Protein AF-A0A7V8XMU5-F1 (afdb_monomer_lite)

Sequence (235 aa):
MAVVLLPGLLASEVGGQREFELDATTVGAALRALPVAGLVLDETGAVRPLVHVYVDGERERDLDAPLAPSATIRIVAAIAGGSYDRSKMVPMRLGGWANLTIVVGHLVALGWAWTAFRWVDIEVEMRELADQSAALPYLLTLLVAAFFLIFGLYGLSAAGDLRRLPLLRPVLGFIAVVYLLRATLLGGIQDVLAGDVKQVMFAAIALLIGLCYASGFRTLSKQKRMDTARPEPSS

Secondary structure (DSSP, 8-state):
-EEEE--HHHHHTTTT--EEEE--SBHHHHHHTSTTHHHHB-TTSPBPTTEEEEETTEEE--TTPBPPTTPEEEEEE--SS----GGGGHHHHHHHHHHHHHHHHHHHHHHTHHHHHHHTT-HHHHHHHHHH-TTHHHHHHHHHHHHHHHHHHHHHHHTTSSPPPTTHHHHHHHHHHHHHHHHHTTTHHHHHHHT-HHHHHHHHHHHHHHHHHHHHHHHHHHHHHHHHTSPPP--

Radius of gyration: 28.63 Å; chains: 1; bounding box: 71×32×77 Å

pLDDT: mean 83.84, std 11.14, range [43.5, 97.31]

Structure (mmCIF, N/CA/C/O backbone):
data_AF-A0A7V8XMU5-F1
#
_entry.id   AF-A0A7V8XMU5-F1
#
loop_
_atom_site.group_PDB
_atom_site.id
_atom_site.type_symbol
_atom_site.label_atom_id
_atom_site.label_alt_id
_atom_site.label_comp_id
_atom_site.label_asym_id
_atom_site.label_entity_id
_atom_site.label_seq_id
_atom_site.pdbx_PDB_ins_code
_atom_site.Cartn_x
_atom_site.Cartn_y
_atom_site.Cartn_z
_atom_site.occupancy
_atom_site.B_iso_or_equiv
_atom_site.auth_seq_id
_atom_site.auth_comp_id
_atom_site.auth_asym_id
_atom_site.auth_atom_id
_atom_site.pdbx_PDB_model_num
ATOM 1 N N . MET A 1 1 ? -32.080 2.763 43.942 1.00 74.81 1 MET A N 1
ATOM 2 C CA . MET A 1 1 ? -30.799 3.028 43.252 1.00 74.81 1 MET A CA 1
ATOM 3 C C . MET A 1 1 ? -30.421 1.841 42.378 1.00 74.81 1 MET A C 1
ATOM 5 O O . MET A 1 1 ? -30.267 0.734 42.889 1.00 74.81 1 MET A O 1
ATOM 9 N N . ALA A 1 2 ? -30.342 2.076 41.072 1.00 84.50 2 ALA A N 1
ATOM 10 C CA . ALA A 1 2 ? -29.859 1.144 40.059 1.00 84.50 2 ALA A CA 1
ATOM 11 C C . ALA A 1 2 ? -28.525 1.664 39.503 1.00 84.50 2 ALA A C 1
ATOM 13 O O . ALA A 1 2 ? -28.309 2.878 39.446 1.00 84.50 2 ALA A O 1
ATOM 14 N N . VAL A 1 3 ? -27.636 0.760 39.100 1.00 87.75 3 VAL A N 1
ATOM 15 C CA . VAL A 1 3 ? -26.321 1.114 38.544 1.00 87.75 3 VAL A CA 1
ATOM 16 C C . VAL A 1 3 ? -26.362 0.928 37.037 1.00 87.75 3 VAL A C 1
ATOM 18 O O . VAL A 1 3 ? -26.631 -0.171 36.561 1.00 87.75 3 VAL A O 1
ATOM 21 N N . VAL A 1 4 ? -26.076 1.980 36.271 1.00 86.88 4 VAL A N 1
ATOM 22 C CA . VAL A 1 4 ? -26.020 1.920 34.807 1.00 86.88 4 VAL A CA 1
ATOM 23 C C . VAL A 1 4 ? -24.576 1.945 34.321 1.00 86.88 4 VAL A C 1
ATOM 25 O O . VAL A 1 4 ? -23.826 2.881 34.596 1.00 86.88 4 VAL A O 1
ATOM 28 N N . LEU A 1 5 ? -24.199 0.923 33.555 1.00 85.44 5 LEU A N 1
ATOM 29 C CA . LEU A 1 5 ? -22.879 0.748 32.962 1.00 85.44 5 LEU A CA 1
ATOM 30 C C . LEU A 1 5 ? -22.893 1.176 31.491 1.00 85.44 5 LEU A C 1
ATOM 32 O O . LEU A 1 5 ? -23.521 0.527 30.645 1.00 85.44 5 LEU A O 1
ATOM 36 N N . LEU A 1 6 ? -22.157 2.245 31.180 1.00 86.00 6 LEU A N 1
ATOM 37 C CA . LEU A 1 6 ? -21.990 2.765 29.827 1.00 86.00 6 LEU A CA 1
ATOM 38 C C . LEU A 1 6 ? -20.842 2.073 29.063 1.00 86.00 6 LEU A C 1
ATOM 40 O O . LEU A 1 6 ? -19.751 1.833 29.605 1.00 86.00 6 LEU A O 1
ATOM 44 N N . PRO A 1 7 ? -21.025 1.811 27.755 1.00 81.50 7 PRO A N 1
ATOM 45 C CA . PRO A 1 7 ? -19.941 1.416 26.870 1.00 81.50 7 PRO A CA 1
ATOM 46 C C . PRO A 1 7 ? -18.990 2.597 26.632 1.00 81.50 7 PRO A C 1
ATOM 48 O O . PRO A 1 7 ? -19.389 3.757 26.698 1.00 81.50 7 PRO A O 1
ATOM 51 N N . GLY A 1 8 ? -17.727 2.307 26.304 1.00 77.00 8 GLY A N 1
ATOM 52 C CA . GLY A 1 8 ? -16.662 3.319 26.233 1.00 77.00 8 GLY A CA 1
ATOM 53 C C . GLY A 1 8 ? -16.953 4.524 25.325 1.00 77.00 8 GLY A C 1
ATOM 54 O O . GLY A 1 8 ? -16.578 5.632 25.679 1.00 77.00 8 GLY A O 1
ATOM 55 N N . LEU A 1 9 ? -17.659 4.327 24.204 1.00 73.88 9 LEU A N 1
ATOM 56 C CA . LEU A 1 9 ? -18.053 5.421 23.301 1.00 73.88 9 LEU A CA 1
ATOM 57 C C . LEU A 1 9 ? -19.132 6.337 23.888 1.00 73.88 9 LEU A C 1
ATOM 59 O O . LEU A 1 9 ? -19.132 7.524 23.611 1.00 73.88 9 LEU A O 1
ATOM 63 N N . LEU A 1 10 ? -20.056 5.802 24.689 1.00 82.44 10 LEU A N 1
ATOM 64 C CA . LEU A 1 10 ? -21.031 6.646 25.381 1.00 82.44 10 LEU A CA 1
ATOM 65 C C . LEU A 1 10 ? -20.388 7.315 26.596 1.00 82.44 10 LEU A C 1
ATOM 67 O O . LEU A 1 10 ? -20.689 8.463 26.888 1.00 82.44 10 LEU A O 1
ATOM 71 N N . ALA A 1 11 ? -19.453 6.628 27.257 1.00 82.31 11 ALA A N 1
ATOM 72 C CA . ALA A 1 11 ? -18.684 7.194 28.356 1.00 82.31 11 ALA A CA 1
ATOM 73 C C . ALA A 1 11 ? -17.808 8.381 27.912 1.00 82.31 11 ALA A C 1
ATOM 75 O O . ALA A 1 11 ? -17.669 9.336 28.669 1.00 82.31 11 ALA A O 1
ATOM 76 N N . SER A 1 12 ? -17.234 8.372 26.699 1.00 78.12 12 SER A N 1
ATOM 77 C CA . SER A 1 12 ? -16.415 9.496 26.206 1.00 78.12 12 SER A CA 1
ATOM 78 C C . SER A 1 12 ? -17.200 10.796 26.044 1.00 78.12 12 SER A C 1
ATOM 80 O O . SER A 1 12 ? -16.631 11.863 26.254 1.00 78.12 12 SER A O 1
ATOM 82 N N . GLU A 1 13 ? -18.501 10.712 25.760 1.00 81.44 13 GLU A N 1
ATOM 83 C CA . GLU A 1 13 ? -19.390 11.880 25.676 1.00 81.44 13 GLU A CA 1
ATOM 84 C C . GLU A 1 13 ? -19.686 12.499 27.055 1.00 81.44 13 GLU A C 1
ATOM 86 O O . GLU A 1 13 ? -20.162 13.626 27.147 1.00 81.44 13 GL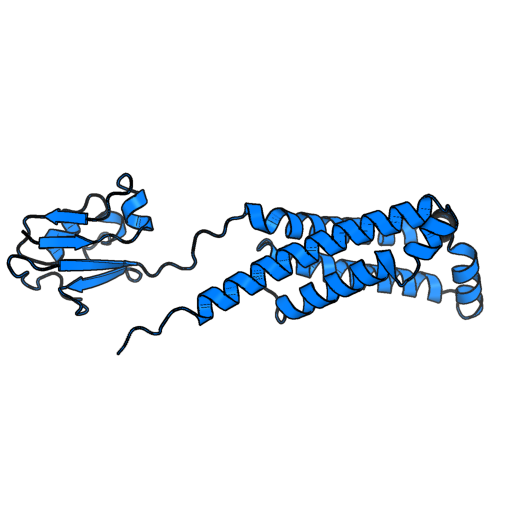U A O 1
ATOM 91 N N . VAL A 1 14 ? -19.372 11.781 28.140 1.00 84.94 14 VAL A N 1
ATOM 92 C CA . VAL A 1 14 ? -19.578 12.204 29.538 1.00 84.94 14 VAL A CA 1
ATOM 93 C C . VAL A 1 14 ? -18.274 12.195 30.333 1.00 84.94 14 VAL A C 1
ATOM 95 O O . VAL A 1 14 ? -18.220 11.772 31.486 1.00 84.94 14 VAL A O 1
ATOM 98 N N . GLY A 1 15 ? -17.182 12.635 29.704 1.00 76.56 15 GLY A N 1
ATOM 99 C CA . GLY A 1 15 ? -15.892 12.808 30.384 1.00 76.56 15 GLY A CA 1
ATOM 100 C C . GLY A 1 15 ? -15.215 11.498 30.806 1.00 76.56 15 GLY A C 1
ATOM 101 O O . GLY A 1 15 ? -14.338 11.505 31.664 1.00 76.56 15 GLY A O 1
ATOM 102 N N . GLY A 1 16 ? -15.608 10.369 30.215 1.00 75.69 16 GLY A N 1
ATOM 103 C CA . GLY A 1 16 ? -15.047 9.044 30.484 1.00 75.69 16 GLY A CA 1
ATOM 104 C C . GLY A 1 16 ? -15.710 8.289 31.637 1.00 75.69 16 GLY A C 1
ATOM 105 O O . GLY A 1 16 ? -15.290 7.167 31.927 1.00 75.69 16 GLY A O 1
ATOM 106 N N . GLN A 1 17 ? -16.742 8.848 32.279 1.00 81.44 17 GLN A N 1
ATOM 107 C CA . GLN A 1 17 ? -17.466 8.167 33.351 1.00 81.44 17 GLN A CA 1
ATOM 108 C C . GLN A 1 17 ? -18.268 6.981 32.797 1.00 81.44 17 GLN A C 1
ATOM 110 O O . GLN A 1 17 ? -19.044 7.114 31.851 1.00 81.44 17 GLN A O 1
ATOM 115 N N . ARG A 1 18 ? -18.058 5.794 33.376 1.00 82.62 18 ARG A N 1
ATOM 116 C CA . ARG A 1 18 ? -18.650 4.534 32.890 1.00 82.62 18 ARG A CA 1
ATOM 117 C C . ARG A 1 18 ? -19.793 4.021 33.749 1.00 82.62 18 ARG A C 1
ATOM 119 O O . ARG A 1 18 ? -20.554 3.193 33.267 1.00 82.62 18 ARG A O 1
ATOM 126 N N . GLU A 1 19 ? -19.898 4.489 34.984 1.00 87.06 19 GLU A N 1
ATOM 127 C CA . GLU A 1 19 ? -20.866 4.000 35.962 1.00 87.06 19 GLU A CA 1
ATOM 128 C C . GLU A 1 19 ? -21.687 5.175 36.482 1.00 87.06 19 GLU A C 1
ATOM 130 O O . GLU A 1 19 ? -21.136 6.215 36.857 1.00 87.06 19 GLU A O 1
ATOM 135 N N . PHE A 1 20 ? -23.005 5.006 36.461 1.00 88.81 20 PHE A N 1
ATOM 136 C CA . PHE A 1 20 ? -23.968 5.997 36.920 1.00 88.81 20 PHE A CA 1
ATOM 137 C C . PHE A 1 20 ? -24.909 5.346 37.921 1.00 88.81 20 PHE A C 1
ATOM 139 O O . PHE A 1 20 ? -25.652 4.430 37.575 1.00 88.81 20 PHE A O 1
ATOM 146 N N . GLU A 1 21 ? -24.887 5.833 39.154 1.00 89.69 21 GLU A N 1
ATOM 147 C CA . GLU A 1 21 ? -25.881 5.477 40.159 1.00 89.69 21 GLU A CA 1
ATOM 148 C C . GLU A 1 21 ? -27.093 6.387 39.993 1.00 89.69 21 GLU A C 1
ATOM 150 O O . GLU A 1 21 ? -26.991 7.607 40.125 1.00 89.69 21 GLU A O 1
ATOM 155 N N . LEU A 1 22 ? -28.237 5.793 39.665 1.00 88.25 22 LEU A N 1
ATOM 156 C CA . LEU A 1 22 ? -29.464 6.522 39.368 1.00 88.25 22 LEU A CA 1
ATOM 157 C C . LEU A 1 22 ? -30.587 6.043 40.280 1.00 88.25 22 LEU A C 1
ATOM 159 O O . LEU A 1 22 ? -30.727 4.846 40.556 1.00 88.25 22 LEU A O 1
ATOM 163 N N . ASP A 1 23 ? -31.420 6.976 40.730 1.00 86.88 23 ASP A N 1
ATOM 164 C CA . ASP A 1 23 ? -32.647 6.633 41.436 1.00 86.88 23 ASP A CA 1
ATOM 165 C C . ASP A 1 23 ? -33.794 6.487 40.432 1.00 86.88 23 ASP A C 1
ATOM 167 O O . ASP A 1 23 ? -34.387 7.463 39.976 1.00 86.88 23 ASP A O 1
ATOM 171 N N . ALA A 1 24 ? -34.035 5.246 40.010 1.00 85.94 24 ALA A N 1
ATOM 172 C CA . ALA A 1 24 ? -35.026 4.896 39.003 1.00 85.94 24 ALA A CA 1
ATOM 173 C C . ALA A 1 24 ? -35.733 3.590 39.374 1.00 85.94 24 ALA A C 1
ATOM 175 O O . ALA A 1 24 ? -35.106 2.647 39.859 1.00 85.94 24 ALA A O 1
ATOM 176 N N . THR A 1 25 ? -37.040 3.544 39.120 1.00 88.19 25 THR A N 1
ATOM 177 C CA . THR A 1 25 ? -37.910 2.389 39.393 1.00 88.19 25 THR A CA 1
ATOM 178 C C . THR A 1 25 ? -38.210 1.555 38.148 1.00 88.19 25 THR A C 1
ATOM 180 O O . THR A 1 25 ? -38.681 0.430 38.282 1.00 88.19 25 THR A O 1
ATOM 183 N N . THR A 1 26 ? -37.919 2.074 36.950 1.00 92.56 26 THR A N 1
ATOM 184 C CA . THR A 1 26 ? -38.083 1.371 35.668 1.00 92.56 26 THR A CA 1
ATOM 185 C C . THR A 1 26 ? -36.874 1.569 34.762 1.00 92.56 26 THR A C 1
ATOM 187 O O . THR A 1 26 ? -36.139 2.558 34.890 1.00 92.56 26 THR A O 1
ATOM 190 N N . VAL A 1 27 ? -36.678 0.647 33.815 1.00 90.06 27 VAL A N 1
ATOM 191 C CA . VAL A 1 27 ? -35.581 0.705 32.833 1.00 90.06 27 VAL A CA 1
ATOM 192 C C . VAL A 1 27 ? -35.608 2.027 32.065 1.00 90.06 27 VAL A C 1
ATOM 194 O O . VAL A 1 27 ? -34.602 2.731 31.996 1.00 90.06 27 VAL A O 1
ATOM 197 N N . GLY A 1 28 ? -36.770 2.428 31.550 1.00 89.75 28 GLY A N 1
ATOM 198 C CA . GLY A 1 28 ? -36.934 3.670 30.801 1.00 89.75 28 GLY A CA 1
ATOM 199 C C . GLY A 1 28 ? -36.641 4.923 31.626 1.00 89.75 28 GLY A C 1
ATOM 200 O O . GLY A 1 28 ? -36.075 5.880 31.095 1.00 89.75 28 GLY A O 1
ATOM 201 N N . ALA A 1 29 ? -36.977 4.929 32.920 1.00 90.81 29 ALA A N 1
ATOM 202 C CA . ALA A 1 29 ? -36.635 6.038 33.810 1.00 90.81 29 ALA A CA 1
ATOM 203 C C . ALA A 1 29 ? -35.115 6.160 34.004 1.00 90.81 29 ALA A C 1
ATOM 205 O O . ALA A 1 29 ? -34.581 7.266 33.922 1.00 90.81 29 ALA A O 1
ATOM 206 N N . ALA A 1 30 ? -34.415 5.033 34.168 1.00 90.88 30 ALA A N 1
ATOM 207 C CA . ALA A 1 30 ? -32.960 5.014 34.288 1.00 90.88 30 ALA A CA 1
ATOM 208 C C . ALA A 1 30 ? -32.274 5.515 33.005 1.00 90.88 30 ALA A C 1
ATOM 210 O O . ALA A 1 30 ? -31.368 6.342 33.075 1.00 90.88 30 ALA A O 1
ATOM 211 N N . LEU A 1 31 ? -32.732 5.082 31.824 1.00 91.50 31 LEU A N 1
ATOM 212 C CA . LEU A 1 31 ? -32.144 5.513 30.548 1.00 91.50 31 LEU A CA 1
ATOM 213 C C . LEU A 1 31 ? -32.365 7.005 30.264 1.00 91.50 31 LEU A C 1
ATOM 215 O O . LEU A 1 31 ? -31.468 7.661 29.739 1.00 91.50 31 LEU A O 1
ATOM 219 N N . ARG A 1 32 ? -33.531 7.557 30.630 1.00 92.31 32 ARG A N 1
ATOM 220 C CA . ARG A 1 32 ? -33.841 8.991 30.473 1.00 92.31 32 ARG A CA 1
ATOM 221 C C . ARG A 1 32 ? -33.043 9.889 31.416 1.00 92.31 32 ARG A C 1
ATOM 223 O O . ARG A 1 32 ? -32.802 11.041 31.077 1.00 92.31 32 ARG A O 1
ATOM 230 N N . ALA A 1 33 ? -32.638 9.372 32.573 1.00 90.88 33 ALA A N 1
ATOM 231 C CA . ALA A 1 33 ? -31.818 10.100 33.537 1.00 90.88 33 ALA A CA 1
ATOM 232 C C . ALA A 1 33 ? -30.330 10.177 33.136 1.00 90.88 33 ALA A C 1
ATOM 234 O O . ALA A 1 33 ? -29.565 10.914 33.758 1.00 90.88 33 ALA A O 1
ATOM 235 N N . LEU A 1 34 ? -29.902 9.448 32.096 1.00 90.06 34 LEU A N 1
ATOM 236 C CA . LEU A 1 34 ? -28.528 9.510 31.603 1.00 90.06 34 LEU A CA 1
ATOM 237 C C . LEU A 1 34 ? -28.250 10.833 30.871 1.00 90.06 34 LEU A C 1
ATOM 239 O O . LEU A 1 34 ? -29.048 11.244 30.028 1.00 90.06 34 LEU A O 1
ATOM 243 N N . PRO A 1 35 ? -27.056 11.432 31.039 1.00 88.56 35 PRO A N 1
ATOM 244 C CA . PRO A 1 35 ? -26.662 12.608 30.257 1.00 88.56 35 PRO A CA 1
ATOM 245 C C . PRO A 1 35 ? -26.591 12.336 28.742 1.00 88.56 35 PRO A C 1
ATOM 247 O O . PRO A 1 35 ? -26.707 13.249 27.932 1.00 88.56 35 PRO A O 1
ATOM 250 N N . VAL A 1 36 ? -26.428 11.065 28.355 1.00 88.69 36 VAL A N 1
ATOM 251 C CA . VAL A 1 36 ? -26.382 10.583 26.963 1.00 88.69 36 VAL A CA 1
ATOM 252 C C . VAL A 1 36 ? -27.713 10.003 26.480 1.00 88.69 36 VAL A C 1
ATOM 254 O O . VAL A 1 36 ? -27.734 9.265 25.495 1.00 88.69 36 VAL A O 1
ATOM 257 N N . ALA A 1 37 ? -28.832 10.308 27.148 1.00 88.75 37 ALA A N 1
ATOM 258 C CA . ALA A 1 37 ? -30.143 9.749 26.810 1.00 88.75 37 ALA A CA 1
ATOM 259 C C . ALA A 1 37 ? -30.490 9.892 25.316 1.00 88.75 37 ALA A C 1
ATOM 261 O O . ALA A 1 37 ? -30.979 8.939 24.723 1.00 88.75 37 ALA A O 1
ATOM 262 N N . GLY A 1 38 ? -30.148 11.013 24.666 1.00 84.88 38 GLY A N 1
ATOM 263 C CA . GLY A 1 38 ? -30.410 11.226 23.230 1.00 84.88 38 GLY A CA 1
ATOM 264 C C . GLY A 1 38 ? -29.622 10.320 22.265 1.00 84.88 38 GLY A C 1
ATOM 265 O O . GLY A 1 38 ? -30.011 10.166 21.103 1.00 84.88 38 GLY A O 1
ATOM 266 N N . LEU A 1 39 ? -28.535 9.694 22.733 1.00 84.88 39 LEU A N 1
ATOM 267 C CA . LEU A 1 39 ? -27.753 8.699 21.984 1.00 84.88 39 LEU A CA 1
ATOM 268 C C . LEU A 1 39 ? -28.252 7.266 22.213 1.00 84.88 39 LEU A C 1
ATOM 270 O O . LEU A 1 39 ? -27.936 6.369 21.434 1.00 84.88 39 LEU A O 1
ATOM 274 N N . VAL A 1 40 ? -29.016 7.050 23.283 1.00 88.25 40 VAL A N 1
ATOM 275 C CA . VAL A 1 40 ? -29.559 5.747 23.689 1.00 88.25 40 VAL A CA 1
ATOM 276 C C . VAL A 1 40 ? -31.004 5.592 23.216 1.00 88.25 40 VAL A C 1
ATOM 278 O O . VAL A 1 40 ? -31.374 4.547 22.679 1.00 88.25 40 VAL A O 1
ATOM 281 N N . LEU A 1 41 ? -31.798 6.647 23.384 1.00 89.44 41 LEU A N 1
ATOM 282 C CA . LEU A 1 41 ? -33.209 6.738 23.037 1.00 89.44 41 LEU A CA 1
ATOM 283 C C . LEU A 1 41 ? -33.393 7.578 21.766 1.00 89.44 41 LEU A C 1
ATOM 285 O O . LEU A 1 41 ? -32.571 8.442 21.443 1.00 89.44 41 LEU A O 1
ATOM 289 N N . ASP A 1 42 ? -34.450 7.294 21.016 1.00 88.31 42 ASP A N 1
ATOM 290 C CA . ASP A 1 42 ? -34.887 8.105 19.884 1.00 88.31 42 ASP A CA 1
ATOM 291 C C . ASP A 1 42 ? -35.888 9.199 20.300 1.00 88.31 42 ASP A C 1
ATOM 293 O O . ASP A 1 42 ? -36.199 9.379 21.477 1.00 88.31 42 ASP A O 1
ATOM 297 N N . GLU A 1 43 ? -36.384 9.953 19.318 1.00 81.81 43 GLU A N 1
ATOM 298 C CA . GLU A 1 43 ? -37.332 11.058 19.522 1.00 81.81 43 GLU A CA 1
ATOM 299 C C . GLU A 1 43 ? -38.699 10.595 20.052 1.00 81.81 43 GLU A C 1
ATOM 301 O O . GLU A 1 43 ? -39.428 11.383 20.650 1.00 81.81 43 GLU A O 1
ATOM 306 N N . THR A 1 44 ? -39.039 9.317 19.863 1.00 81.56 44 THR A N 1
ATOM 307 C CA . THR A 1 44 ? -40.272 8.702 20.373 1.00 81.56 44 THR A CA 1
ATOM 308 C C . THR A 1 44 ? -40.105 8.136 21.785 1.00 81.56 44 THR A C 1
ATOM 310 O O . THR A 1 44 ? -41.081 7.709 22.397 1.00 81.56 44 THR A O 1
ATOM 313 N N . GLY A 1 45 ? -38.880 8.156 22.324 1.00 82.12 45 GLY A N 1
ATOM 314 C CA . GLY A 1 45 ? -38.538 7.595 23.628 1.00 82.12 45 GLY A CA 1
ATOM 315 C C . GLY A 1 45 ? -38.237 6.094 23.605 1.00 82.12 45 GLY A C 1
ATOM 316 O O . GLY A 1 45 ? -38.059 5.507 24.671 1.00 82.12 45 GLY A O 1
ATOM 317 N N . ALA A 1 46 ? -38.150 5.473 22.425 1.00 85.69 46 ALA A N 1
ATOM 318 C CA . ALA A 1 46 ? -37.787 4.068 22.272 1.00 85.69 46 ALA A CA 1
ATOM 319 C C . ALA A 1 46 ? -36.261 3.883 22.214 1.00 85.69 46 ALA A C 1
ATOM 321 O O . ALA A 1 46 ? -35.513 4.801 21.874 1.00 85.69 46 ALA A O 1
ATOM 322 N N . VAL A 1 47 ? -35.772 2.682 22.542 1.00 87.56 47 VAL A N 1
ATOM 323 C CA . VAL A 1 47 ? -34.337 2.357 22.440 1.00 87.56 47 VAL A CA 1
ATOM 324 C C . VAL A 1 47 ? -33.922 2.316 20.971 1.00 87.56 47 VAL A C 1
ATOM 326 O O . VAL A 1 47 ? -34.535 1.616 20.163 1.00 87.56 47 VAL A O 1
ATOM 329 N N . ARG A 1 48 ? -32.843 3.026 20.621 1.00 86.56 48 ARG A N 1
ATOM 330 C CA . ARG A 1 48 ? -32.337 3.058 19.242 1.00 86.56 48 ARG A CA 1
ATOM 331 C C . ARG A 1 48 ? -31.956 1.649 18.753 1.00 86.56 48 ARG A C 1
ATOM 333 O O . ARG A 1 48 ? -31.389 0.876 19.523 1.00 86.56 48 ARG A O 1
ATOM 340 N N . PRO A 1 49 ? -32.129 1.324 17.455 1.00 80.44 49 PRO A N 1
ATOM 341 C CA . PRO A 1 49 ? -31.934 -0.037 16.930 1.00 80.44 49 PRO A CA 1
ATOM 342 C C . PRO A 1 49 ? -30.550 -0.660 17.180 1.00 80.44 49 PRO A C 1
ATOM 344 O O . PRO A 1 49 ? -30.421 -1.880 17.271 1.00 80.44 49 PRO A O 1
ATOM 347 N N . LEU A 1 50 ? -29.510 0.173 17.279 1.00 81.62 50 LEU A N 1
ATOM 348 C CA . LEU A 1 50 ? -28.122 -0.244 17.508 1.00 81.62 50 LEU A CA 1
ATOM 349 C C . LEU A 1 50 ? -27.738 -0.281 18.992 1.00 81.62 50 LEU A C 1
ATOM 351 O O . LEU A 1 50 ? -26.572 -0.495 19.309 1.00 81.62 50 LEU A O 1
ATOM 355 N N . VAL A 1 51 ? -28.683 -0.059 19.901 1.00 87.19 51 VAL A N 1
ATOM 356 C CA . VAL A 1 51 ? -28.456 -0.080 21.343 1.00 87.19 51 VAL A CA 1
ATOM 357 C C . VAL A 1 51 ? -29.245 -1.232 21.951 1.00 87.19 51 VAL A C 1
ATOM 359 O O . VAL A 1 51 ? -30.400 -1.487 21.614 1.00 87.19 51 VAL A O 1
ATOM 362 N N . HIS A 1 52 ? -28.595 -1.990 22.822 1.00 89.31 52 HIS A N 1
ATOM 363 C CA . HIS A 1 52 ? -29.183 -3.106 23.546 1.00 89.31 52 HIS A CA 1
ATOM 364 C C . HIS A 1 52 ? -29.004 -2.879 25.037 1.00 89.31 52 HIS A C 1
ATOM 366 O O . HIS A 1 52 ? -27.931 -2.481 25.492 1.00 89.31 52 HIS A O 1
ATOM 372 N N . VAL A 1 53 ? -30.070 -3.127 25.783 1.00 90.25 53 VAL A N 1
ATOM 373 C CA . VAL A 1 53 ? -30.127 -2.917 27.224 1.00 90.25 53 VAL A CA 1
ATOM 374 C C . VAL A 1 53 ? -30.226 -4.281 27.886 1.00 90.25 53 VAL A C 1
ATOM 376 O O . VAL A 1 53 ? -30.962 -5.155 27.429 1.00 90.25 53 VAL A O 1
ATOM 379 N N . TYR A 1 54 ? -29.427 -4.473 28.926 1.00 87.75 54 TYR A N 1
ATOM 380 C CA . TYR A 1 54 ? -29.418 -5.679 29.734 1.00 87.75 54 TYR A CA 1
ATOM 381 C C . TYR A 1 54 ? -29.645 -5.292 31.187 1.00 87.75 54 TYR A C 1
ATOM 383 O O . TYR A 1 54 ? -29.001 -4.358 31.657 1.00 87.75 54 TYR A O 1
ATOM 391 N N . VAL A 1 55 ? -30.515 -6.004 31.891 1.00 90.62 55 VAL A N 1
ATOM 392 C CA . VAL A 1 55 ? -30.764 -5.841 33.326 1.00 90.62 55 VAL A CA 1
ATOM 393 C C . VAL A 1 55 ? -30.307 -7.126 34.001 1.00 90.62 55 VAL A C 1
ATOM 395 O O . VAL A 1 55 ? -30.749 -8.208 33.633 1.00 90.62 55 VAL A O 1
ATOM 398 N N . ASP A 1 56 ? -29.338 -7.018 34.907 1.00 87.00 56 ASP A N 1
ATOM 399 C CA . ASP A 1 56 ? -28.747 -8.146 35.644 1.00 87.00 56 ASP A CA 1
ATOM 400 C C . ASP A 1 56 ? -28.245 -9.302 34.753 1.00 87.00 56 ASP A C 1
ATOM 402 O O . ASP A 1 56 ? -28.154 -10.452 35.168 1.00 87.00 56 ASP A O 1
ATOM 406 N N . GLY A 1 57 ? -27.852 -8.975 33.516 1.00 79.31 57 GLY A N 1
ATOM 407 C CA . GLY A 1 57 ? -27.325 -9.924 32.529 1.00 79.31 57 GLY A CA 1
ATOM 408 C C . GLY A 1 57 ? -28.344 -10.400 31.494 1.00 79.31 57 GLY A C 1
ATOM 409 O O . GLY A 1 57 ? -27.930 -10.852 30.429 1.00 79.31 57 GLY A O 1
ATOM 410 N N . GLU A 1 58 ? -29.638 -10.197 31.735 1.00 81.94 58 GLU A N 1
ATOM 411 C CA . GLU A 1 58 ? -30.713 -10.576 30.817 1.00 81.94 58 GLU A CA 1
ATOM 412 C C . GLU A 1 58 ? -31.100 -9.420 29.901 1.00 81.94 58 GLU A C 1
ATOM 414 O O . GLU A 1 58 ? -31.116 -8.255 30.301 1.00 81.94 58 GLU A O 1
ATOM 419 N N . ARG A 1 59 ? -31.385 -9.723 28.631 1.00 83.88 59 ARG A N 1
ATOM 420 C CA . ARG A 1 59 ? -31.720 -8.686 27.649 1.00 83.88 59 ARG A CA 1
ATOM 421 C C . ARG A 1 59 ? -33.137 -8.180 27.891 1.00 83.88 59 ARG A C 1
ATOM 423 O O . ARG A 1 59 ? -34.090 -8.908 27.631 1.00 83.88 59 ARG A O 1
ATOM 430 N N . GLU A 1 60 ? -33.257 -6.904 28.236 1.00 87.06 60 GLU A N 1
ATOM 431 C CA . GLU A 1 60 ? -34.543 -6.254 28.476 1.00 87.06 60 GLU A CA 1
ATOM 432 C C . GLU A 1 60 ? -34.901 -5.319 27.314 1.00 87.06 60 GLU A C 1
ATOM 434 O O . GLU A 1 60 ? -34.077 -4.533 26.833 1.00 87.06 60 GLU A O 1
ATOM 439 N N . ARG A 1 61 ? -36.129 -5.452 26.811 1.00 83.25 61 ARG A N 1
ATOM 440 C CA . ARG A 1 61 ? -36.684 -4.633 25.721 1.00 83.25 61 ARG A CA 1
ATOM 441 C C . ARG A 1 61 ? -37.844 -3.771 26.196 1.00 83.25 61 ARG A C 1
ATOM 443 O O . ARG A 1 61 ? -38.137 -2.773 25.542 1.00 83.25 61 ARG A O 1
ATOM 450 N N . ASP A 1 62 ? -38.491 -4.170 27.282 1.00 88.00 62 ASP A N 1
ATOM 451 C CA . ASP A 1 62 ? -39.576 -3.432 27.893 1.00 88.00 62 ASP A CA 1
ATOM 452 C C . ASP A 1 62 ? -39.007 -2.305 28.767 1.00 88.00 62 ASP A C 1
ATOM 454 O O . ASP A 1 62 ? -38.266 -2.526 29.725 1.00 88.00 62 ASP A O 1
ATOM 458 N N . LEU A 1 63 ? -39.323 -1.061 28.407 1.00 88.38 63 LEU A N 1
ATOM 459 C CA . LEU A 1 63 ? -38.876 0.122 29.143 1.00 88.38 63 LEU A CA 1
ATOM 460 C C . LEU A 1 63 ? -39.684 0.357 30.422 1.00 88.38 63 LEU A C 1
ATOM 462 O O . LEU A 1 63 ? -39.200 1.052 31.321 1.00 88.38 63 LEU A O 1
ATOM 466 N N . ASP A 1 64 ? -40.874 -0.229 30.518 1.00 90.06 64 ASP A N 1
ATOM 467 C CA . ASP A 1 64 ? -41.721 -0.155 31.704 1.00 90.06 64 ASP A CA 1
ATOM 468 C C . ASP A 1 64 ? -41.407 -1.279 32.702 1.00 90.06 64 ASP A C 1
ATOM 470 O O . ASP A 1 64 ? -41.949 -1.291 33.811 1.00 90.06 64 ASP A O 1
ATOM 474 N N . ALA A 1 65 ? -40.470 -2.173 32.356 1.00 88.69 65 ALA A N 1
ATOM 475 C CA . ALA A 1 65 ? -39.996 -3.226 33.239 1.00 88.69 65 ALA A CA 1
ATOM 476 C C . ALA A 1 65 ? -39.500 -2.641 34.580 1.00 88.69 65 ALA A C 1
ATOM 478 O O . ALA A 1 65 ? -38.673 -1.711 34.591 1.00 88.69 65 ALA A O 1
ATOM 479 N N . PRO A 1 66 ? -39.992 -3.165 35.721 1.00 88.62 66 PRO A N 1
ATOM 480 C CA . PRO A 1 66 ? -39.608 -2.682 37.037 1.00 88.62 66 PRO A CA 1
ATOM 481 C C . PRO A 1 66 ? -38.161 -3.067 37.357 1.00 88.62 66 PRO A C 1
ATOM 483 O O . PRO A 1 66 ? -37.727 -4.191 37.113 1.00 88.62 66 PRO A O 1
ATOM 486 N N . LEU A 1 67 ? -37.420 -2.135 37.953 1.00 88.38 67 LEU A N 1
ATOM 487 C CA . LEU A 1 67 ? -36.055 -2.361 38.420 1.00 88.38 67 LEU A CA 1
ATOM 488 C C . LEU A 1 67 ? -36.053 -2.741 39.898 1.00 88.38 67 LEU A C 1
ATOM 490 O O . LEU A 1 67 ? -36.627 -2.041 40.736 1.00 88.38 67 LEU A O 1
ATOM 494 N N . ALA A 1 68 ? -35.348 -3.820 40.231 1.00 85.25 68 ALA A N 1
ATOM 495 C CA . ALA A 1 68 ? -35.078 -4.160 41.618 1.00 85.25 68 ALA A CA 1
ATOM 496 C C . ALA A 1 68 ? -34.169 -3.099 42.279 1.00 85.25 68 ALA A C 1
ATOM 498 O O . ALA A 1 68 ? -33.310 -2.504 41.616 1.00 85.25 68 ALA A O 1
ATOM 499 N N . PRO A 1 69 ? -34.288 -2.872 43.601 1.00 73.69 69 PRO A N 1
ATOM 500 C CA . PRO A 1 69 ? -33.288 -2.112 44.342 1.00 73.69 69 PRO A CA 1
ATOM 501 C C . PRO A 1 69 ? -31.948 -2.847 44.209 1.00 73.69 69 PRO A C 1
ATOM 503 O O . PRO A 1 69 ? -31.888 -4.007 44.602 1.00 73.69 69 PRO A O 1
ATOM 506 N N . SER A 1 70 ? -30.905 -2.203 43.664 1.00 80.06 70 SER A N 1
ATOM 507 C CA . SER A 1 70 ? -29.593 -2.771 43.264 1.00 80.06 70 SER A CA 1
ATOM 508 C C . SER A 1 70 ? -29.478 -3.423 41.875 1.00 80.06 70 SER A C 1
ATOM 510 O O . SER A 1 70 ? -28.420 -3.962 41.554 1.00 80.06 70 SER A O 1
ATOM 512 N N . ALA A 1 71 ? -30.498 -3.311 41.018 1.00 86.38 71 ALA A N 1
ATOM 513 C CA . ALA A 1 71 ? -30.404 -3.788 39.637 1.00 86.38 71 ALA A CA 1
ATOM 514 C C . ALA A 1 71 ? -29.250 -3.111 38.871 1.00 86.38 71 ALA A C 1
ATOM 516 O O . ALA A 1 71 ? -29.054 -1.890 38.941 1.00 86.38 71 ALA A O 1
ATOM 517 N N . THR A 1 72 ? -28.503 -3.910 38.112 1.00 88.19 72 THR A N 1
ATOM 518 C CA . THR A 1 72 ? -27.412 -3.445 37.253 1.00 88.19 72 THR A CA 1
ATOM 519 C C . THR A 1 72 ? -27.871 -3.414 35.804 1.00 88.19 72 THR A C 1
ATOM 521 O O . THR A 1 72 ? -28.147 -4.448 35.199 1.00 88.19 72 THR A O 1
ATOM 524 N N . ILE A 1 73 ? -27.895 -2.227 35.206 1.00 90.81 73 ILE A N 1
ATOM 525 C CA . ILE A 1 73 ? -28.254 -2.027 33.805 1.00 90.81 73 ILE A CA 1
ATOM 526 C C . ILE A 1 73 ? -26.979 -1.893 32.982 1.00 90.81 73 ILE A C 1
ATOM 528 O O . ILE A 1 73 ? -26.188 -0.975 33.181 1.00 90.81 73 ILE A O 1
ATOM 532 N N . ARG A 1 74 ? -26.768 -2.773 32.010 1.00 89.6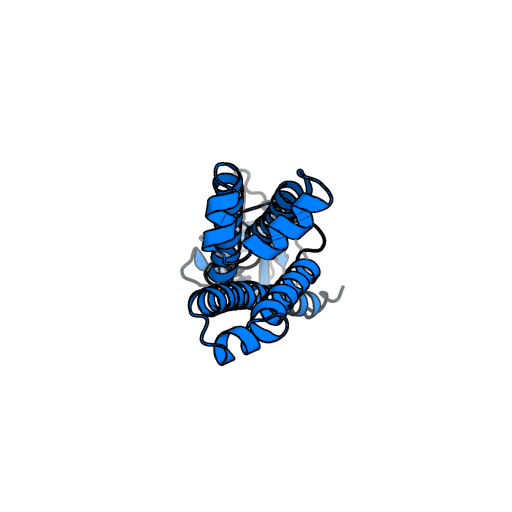2 74 ARG A N 1
ATOM 533 C CA . ARG A 1 74 ? -25.646 -2.694 31.073 1.00 89.62 74 ARG A CA 1
ATOM 534 C C . ARG A 1 74 ? -26.134 -2.269 29.700 1.00 89.62 74 ARG A C 1
ATOM 536 O O . ARG A 1 74 ? -26.954 -2.944 29.082 1.00 89.62 74 ARG A O 1
ATOM 543 N N . ILE A 1 75 ? -25.566 -1.178 29.195 1.00 88.88 75 ILE A N 1
ATOM 544 C CA . ILE A 1 75 ? -25.828 -0.705 27.839 1.00 88.88 75 ILE A CA 1
ATOM 545 C C . ILE A 1 75 ? -24.763 -1.271 26.901 1.00 88.88 75 ILE A C 1
ATOM 547 O O . ILE A 1 75 ? -23.559 -1.092 27.092 1.00 88.88 75 ILE A O 1
ATOM 551 N N . VAL A 1 76 ? -25.213 -1.950 25.852 1.00 83.88 76 VAL A N 1
ATOM 552 C CA . VAL A 1 76 ? -24.376 -2.481 24.779 1.00 83.88 76 VAL A CA 1
ATOM 553 C C . VAL A 1 76 ? -24.789 -1.795 23.487 1.00 83.88 76 VAL A C 1
ATOM 555 O O . VAL A 1 76 ? -25.816 -2.112 22.900 1.00 83.88 76 VAL A O 1
ATOM 558 N N . ALA A 1 77 ? -23.982 -0.844 23.029 1.00 79.56 77 ALA A N 1
ATOM 559 C CA . ALA A 1 77 ? -24.115 -0.322 21.677 1.00 79.56 77 ALA A CA 1
ATOM 560 C C . ALA A 1 77 ? -23.407 -1.274 20.704 1.00 79.56 77 ALA A C 1
ATOM 562 O O . ALA A 1 77 ? -22.272 -1.690 20.953 1.00 79.56 77 ALA A O 1
ATOM 563 N N . ALA A 1 78 ? -24.051 -1.613 19.591 1.00 68.50 78 ALA A N 1
ATOM 564 C CA . ALA A 1 78 ? -23.424 -2.295 18.473 1.00 68.50 78 ALA A CA 1
ATOM 565 C C . ALA A 1 78 ? -22.362 -1.363 17.866 1.00 68.50 78 ALA A C 1
ATOM 567 O O . ALA A 1 78 ? -22.655 -0.495 17.046 1.00 68.50 78 ALA A O 1
ATOM 568 N N . ILE A 1 79 ? -21.111 -1.516 18.306 1.00 58.06 79 ILE A N 1
ATOM 569 C CA . ILE A 1 79 ? -19.985 -0.748 17.777 1.00 58.06 79 ILE A CA 1
ATOM 570 C C . ILE A 1 79 ? -19.517 -1.418 16.489 1.00 58.06 79 ILE A C 1
ATOM 572 O O . ILE A 1 79 ? -18.861 -2.463 16.516 1.00 58.06 79 ILE A O 1
ATOM 576 N N . ALA A 1 80 ? -19.804 -0.789 15.353 1.00 47.59 80 ALA A N 1
ATOM 577 C CA . ALA A 1 80 ? -19.128 -1.095 14.103 1.00 47.59 80 ALA A CA 1
ATOM 578 C C . ALA A 1 80 ? -17.651 -0.651 14.188 1.00 47.59 80 ALA A C 1
ATOM 580 O O . ALA A 1 80 ? -17.289 0.425 13.734 1.00 47.59 80 ALA A O 1
ATOM 581 N N . GLY A 1 81 ? -16.795 -1.502 14.763 1.00 44.88 81 GLY A N 1
ATOM 582 C CA . GLY A 1 81 ? -15.335 -1.427 14.642 1.00 44.88 81 GLY A CA 1
ATOM 583 C C . GLY A 1 81 ? -14.637 -0.453 15.597 1.00 44.88 81 GLY A C 1
ATOM 584 O O . GLY A 1 81 ? -14.930 0.735 15.642 1.00 44.88 81 GLY A O 1
ATOM 585 N N . GLY A 1 82 ? -13.663 -0.974 16.350 1.00 44.38 82 GLY A N 1
ATOM 586 C CA . GLY A 1 82 ? -12.796 -0.185 17.224 1.00 44.38 82 GLY A CA 1
ATOM 587 C C . GLY A 1 82 ? -12.083 0.945 16.484 1.00 44.38 82 GLY A C 1
ATOM 588 O O . GLY A 1 82 ? -11.852 0.855 15.278 1.00 44.38 82 GLY A O 1
ATOM 589 N N . SER A 1 83 ? -11.726 1.991 17.232 1.00 43.50 83 SER A N 1
ATOM 590 C CA . SER A 1 83 ? -10.946 3.134 16.761 1.00 43.50 83 SER A CA 1
ATOM 591 C C . SER A 1 83 ? -9.713 2.645 16.003 1.00 43.50 83 SER A C 1
ATOM 593 O O . SER A 1 83 ? -8.701 2.250 16.591 1.00 43.50 83 SER A O 1
ATOM 595 N N . TYR A 1 84 ? -9.829 2.610 14.680 1.00 53.50 84 TYR A N 1
ATOM 596 C CA . TYR A 1 84 ? -8.739 2.267 13.801 1.00 53.50 84 TYR A CA 1
ATOM 597 C C . TYR A 1 84 ? -7.721 3.395 13.929 1.00 53.50 84 TYR A C 1
ATOM 599 O O . TYR A 1 84 ? -7.985 4.512 13.486 1.00 53.50 84 TYR A O 1
ATOM 607 N N . ASP A 1 85 ? -6.583 3.130 14.569 1.00 61.81 85 ASP A N 1
ATOM 608 C CA . ASP A 1 85 ? -5.504 4.107 14.639 1.00 61.81 85 ASP A CA 1
ATOM 609 C C . ASP A 1 85 ? -4.962 4.334 13.223 1.00 61.81 85 ASP A C 1
ATOM 611 O O . ASP A 1 85 ? -4.124 3.587 12.709 1.00 61.81 85 ASP A O 1
ATOM 615 N N . ARG A 1 86 ? -5.503 5.366 12.571 1.00 61.50 86 ARG A N 1
ATOM 616 C CA . ARG A 1 86 ? -5.230 5.731 11.179 1.00 61.50 86 ARG A CA 1
ATOM 617 C C . ARG A 1 86 ? -3.749 6.044 10.963 1.00 61.50 86 ARG A C 1
ATOM 619 O O . ARG A 1 86 ? -3.261 5.888 9.845 1.00 61.50 86 ARG A O 1
ATOM 626 N N . SER A 1 87 ? -3.019 6.402 12.026 1.00 66.69 87 SER A N 1
ATOM 627 C CA . SER A 1 87 ? -1.570 6.613 11.973 1.00 66.69 87 SER A CA 1
ATOM 628 C C . SER A 1 87 ? -0.816 5.328 11.602 1.00 66.69 87 SER A C 1
ATOM 630 O O . SER A 1 87 ? 0.151 5.371 10.842 1.00 66.69 87 SER A O 1
ATOM 632 N N . LYS A 1 88 ? -1.321 4.155 12.010 1.00 70.06 88 LYS A N 1
ATOM 633 C CA . LYS A 1 88 ? -0.713 2.848 11.701 1.00 70.06 88 LYS A CA 1
ATOM 634 C C . LYS A 1 88 ? -0.890 2.418 10.241 1.00 70.06 88 LYS A C 1
ATOM 636 O O . LYS A 1 88 ? -0.225 1.478 9.808 1.00 70.06 88 LYS A O 1
ATOM 641 N N . MET A 1 89 ? -1.748 3.101 9.475 1.00 73.06 89 MET A N 1
ATOM 642 C CA . MET A 1 89 ? -1.930 2.901 8.027 1.00 73.06 89 MET A CA 1
ATOM 643 C C . MET A 1 89 ? -1.130 3.860 7.157 1.00 73.06 89 MET A C 1
ATOM 645 O O . MET A 1 89 ? -1.095 3.666 5.943 1.00 73.06 89 MET A O 1
ATOM 649 N N . VAL A 1 90 ? -0.493 4.884 7.730 1.00 83.94 90 VAL A N 1
ATOM 650 C CA . VAL A 1 90 ? 0.302 5.851 6.956 1.00 83.94 90 VAL A CA 1
ATOM 651 C C . VAL A 1 90 ? 1.329 5.160 6.046 1.00 83.94 90 VAL A C 1
ATOM 653 O O . VAL A 1 90 ? 1.374 5.522 4.870 1.00 83.94 90 VAL A O 1
ATOM 656 N N . PRO A 1 91 ? 2.059 4.112 6.489 1.00 86.31 91 PRO A N 1
ATOM 657 C CA . PRO A 1 91 ? 2.967 3.385 5.602 1.00 86.31 91 PRO A CA 1
ATOM 658 C C . PRO A 1 91 ? 2.264 2.772 4.383 1.00 86.31 91 PRO A C 1
ATOM 660 O O . PRO A 1 91 ? 2.792 2.820 3.278 1.00 86.31 91 PRO A O 1
ATOM 663 N N . MET A 1 92 ? 1.048 2.242 4.548 1.00 85.62 92 MET A N 1
ATOM 664 C CA . MET A 1 92 ? 0.279 1.648 3.446 1.00 85.62 92 MET A CA 1
ATOM 665 C C . MET A 1 92 ? -0.193 2.690 2.435 1.00 85.62 92 MET A C 1
ATOM 667 O O . MET A 1 92 ? -0.111 2.456 1.231 1.00 85.62 92 MET A O 1
ATOM 671 N N . ARG A 1 93 ? -0.618 3.865 2.913 1.00 87.88 93 ARG A N 1
ATOM 672 C CA . ARG A 1 93 ? -0.971 4.997 2.042 1.00 87.88 93 ARG A CA 1
ATOM 673 C C . ARG A 1 93 ? 0.238 5.450 1.241 1.00 87.88 93 ARG A C 1
ATOM 675 O O . ARG A 1 93 ? 0.136 5.610 0.031 1.00 87.88 93 ARG A O 1
ATOM 682 N N . LEU A 1 94 ? 1.380 5.603 1.911 1.00 90.94 94 LEU A N 1
ATOM 683 C CA . LEU A 1 94 ? 2.626 6.016 1.277 1.00 90.94 94 LEU A CA 1
ATOM 684 C C . LEU A 1 94 ? 3.069 5.007 0.210 1.00 90.94 94 LEU A C 1
ATOM 686 O O . LEU A 1 94 ? 3.331 5.397 -0.923 1.00 90.94 94 LEU A O 1
ATOM 690 N N . GLY A 1 95 ? 3.088 3.713 0.543 1.00 89.00 95 GLY A N 1
ATOM 691 C CA . GLY A 1 95 ? 3.460 2.652 -0.395 1.00 89.00 95 GLY A CA 1
ATOM 692 C C . GLY A 1 95 ? 2.495 2.520 -1.577 1.00 89.00 95 GLY A C 1
ATOM 693 O O . GLY A 1 95 ? 2.920 2.233 -2.695 1.00 89.00 95 GLY A O 1
ATOM 694 N N . GLY A 1 96 ? 1.199 2.750 -1.359 1.00 91.69 96 GLY A N 1
ATOM 695 C CA . GLY A 1 96 ? 0.212 2.745 -2.432 1.00 91.69 96 GLY A CA 1
ATOM 696 C C . GLY A 1 96 ? 0.356 3.943 -3.376 1.00 91.69 96 GLY A C 1
ATOM 697 O O . GLY A 1 96 ? 0.437 3.753 -4.588 1.00 91.69 96 GLY A O 1
ATOM 698 N N . TRP A 1 97 ? 0.485 5.160 -2.835 1.00 94.00 97 TRP A N 1
ATOM 699 C CA . TRP A 1 97 ? 0.718 6.368 -3.635 1.00 94.00 97 TRP A CA 1
ATOM 700 C C . TRP A 1 97 ? 2.052 6.334 -4.381 1.00 94.00 97 TRP A C 1
ATOM 702 O O . TRP A 1 97 ? 2.090 6.703 -5.550 1.00 94.00 97 TRP A O 1
ATOM 712 N N . ALA A 1 98 ? 3.121 5.830 -3.759 1.00 94.06 98 ALA A N 1
ATOM 713 C CA . ALA A 1 98 ? 4.408 5.643 -4.426 1.00 94.06 98 ALA A CA 1
ATOM 714 C C . ALA A 1 98 ? 4.272 4.755 -5.673 1.00 94.06 98 ALA A C 1
ATOM 716 O O . ALA A 1 98 ? 4.775 5.109 -6.737 1.00 94.06 98 ALA A O 1
ATOM 717 N N . ASN A 1 99 ? 3.528 3.649 -5.574 1.00 95.06 99 ASN A N 1
ATOM 718 C CA . ASN A 1 99 ? 3.269 2.776 -6.717 1.00 95.06 99 ASN A CA 1
ATOM 719 C C . ASN A 1 99 ? 2.449 3.457 -7.813 1.00 95.06 99 ASN A C 1
ATOM 721 O O . ASN A 1 99 ? 2.787 3.310 -8.983 1.00 95.06 99 ASN A O 1
ATOM 725 N N . LEU A 1 100 ? 1.434 4.254 -7.469 1.00 95.56 100 LEU A N 1
ATOM 726 C CA . LEU A 1 100 ? 0.694 5.028 -8.471 1.00 95.56 100 LEU A CA 1
ATOM 727 C C . LEU A 1 100 ? 1.584 6.062 -9.176 1.00 95.56 100 LEU A C 1
ATOM 729 O O . LEU A 1 100 ? 1.498 6.211 -10.393 1.00 95.56 100 LEU A O 1
ATOM 733 N N . THR A 1 101 ? 2.492 6.721 -8.454 1.00 95.81 101 THR A N 1
ATOM 734 C CA . THR A 1 101 ? 3.484 7.622 -9.060 1.00 95.81 101 THR A CA 1
ATOM 735 C C . THR A 1 101 ? 4.417 6.872 -10.013 1.00 95.81 101 THR A C 1
ATOM 737 O O . THR A 1 101 ? 4.699 7.362 -11.105 1.00 95.81 101 THR A O 1
ATOM 740 N N . ILE A 1 102 ? 4.850 5.658 -9.650 1.00 94.00 102 ILE A N 1
ATOM 741 C CA . ILE A 1 102 ? 5.658 4.797 -10.527 1.00 94.00 102 ILE A CA 1
ATOM 742 C C . ILE A 1 102 ? 4.890 4.451 -11.809 1.00 94.00 102 ILE A C 1
ATOM 744 O O . ILE A 1 102 ? 5.475 4.511 -12.891 1.00 94.00 102 ILE A O 1
ATOM 748 N N . VAL A 1 103 ? 3.589 4.147 -11.722 1.00 97.31 103 VAL A N 1
ATOM 749 C CA . VAL A 1 103 ? 2.736 3.904 -12.902 1.00 97.31 103 VAL A CA 1
ATOM 750 C C . VAL A 1 103 ? 2.728 5.117 -13.822 1.00 97.31 103 VAL A C 1
ATOM 752 O O . VAL A 1 103 ? 2.983 4.972 -15.015 1.00 97.31 103 VAL A O 1
ATOM 755 N N . VAL A 1 104 ? 2.489 6.313 -13.277 1.00 96.25 104 VAL A N 1
ATOM 756 C CA . VAL A 1 104 ? 2.522 7.557 -14.062 1.00 96.25 104 VAL A CA 1
ATOM 757 C C . VAL A 1 104 ? 3.881 7.726 -14.741 1.00 96.25 104 VAL A C 1
ATOM 759 O O . VAL A 1 104 ? 3.927 8.020 -15.932 1.00 96.25 104 VAL A O 1
ATOM 762 N N . GLY A 1 105 ? 4.977 7.457 -14.027 1.00 93.94 105 GLY A N 1
ATOM 763 C CA . GLY A 1 105 ? 6.327 7.473 -14.591 1.00 93.94 105 GLY A CA 1
ATOM 764 C C . GLY A 1 105 ? 6.491 6.535 -15.791 1.00 93.94 105 GLY A C 1
ATOM 765 O O . GLY A 1 105 ? 7.012 6.960 -16.817 1.00 93.94 105 GLY A O 1
ATOM 766 N N . HIS A 1 106 ? 5.990 5.298 -15.709 1.00 94.62 106 HIS A N 1
ATOM 767 C CA . HIS A 1 106 ? 6.045 4.338 -16.821 1.00 94.62 106 HIS A CA 1
ATOM 768 C C . HIS A 1 106 ? 5.203 4.791 -18.020 1.00 94.62 106 HIS A C 1
ATOM 770 O O . HIS A 1 106 ? 5.646 4.683 -19.161 1.00 94.62 106 HIS A O 1
ATOM 776 N N . LEU A 1 107 ? 4.004 5.329 -17.777 1.00 95.19 107 LEU A N 1
ATOM 777 C CA . LEU A 1 107 ? 3.130 5.815 -18.847 1.00 95.19 107 LEU A CA 1
ATOM 778 C C . LEU A 1 107 ? 3.720 7.037 -19.561 1.00 95.19 107 LEU A C 1
ATOM 780 O O . LEU A 1 107 ? 3.672 7.112 -20.785 1.00 95.19 107 LEU A O 1
ATOM 784 N N . VAL A 1 108 ? 4.318 7.970 -18.815 1.00 94.62 108 VAL A N 1
ATOM 785 C CA . VAL A 1 108 ? 5.028 9.123 -19.390 1.00 94.62 108 VAL A CA 1
ATOM 786 C C . VAL A 1 108 ? 6.281 8.668 -20.140 1.00 94.62 108 VAL A C 1
ATOM 788 O O . VAL A 1 108 ? 6.548 9.154 -21.239 1.00 94.62 108 VAL A O 1
ATOM 791 N N . ALA A 1 109 ? 7.022 7.699 -19.590 1.00 91.00 109 ALA A N 1
ATOM 792 C CA . ALA A 1 109 ? 8.214 7.142 -20.219 1.00 91.00 109 ALA A CA 1
ATOM 793 C C . ALA A 1 109 ? 7.918 6.538 -21.597 1.00 91.00 109 ALA A C 1
ATOM 795 O O . ALA A 1 109 ? 8.749 6.682 -22.485 1.00 91.00 109 ALA A O 1
ATOM 796 N N . LEU A 1 110 ? 6.737 5.948 -21.824 1.00 92.31 110 LEU A N 1
ATOM 797 C CA . LEU A 1 110 ? 6.350 5.423 -23.141 1.00 92.31 110 LEU A CA 1
ATOM 798 C C . LEU A 1 110 ? 6.376 6.490 -24.250 1.00 92.31 110 LEU A C 1
ATOM 800 O O . LEU A 1 110 ? 6.721 6.161 -25.385 1.00 92.31 110 LEU A O 1
ATOM 804 N N . GLY A 1 111 ? 6.088 7.760 -23.934 1.00 92.44 111 GLY A N 1
ATOM 805 C CA . GLY A 1 111 ? 6.179 8.868 -24.895 1.00 92.44 111 GLY A CA 1
ATOM 806 C C . GLY A 1 111 ? 7.604 9.117 -25.408 1.00 92.44 111 GLY A C 1
ATOM 807 O O . GLY A 1 111 ? 7.788 9.537 -26.548 1.00 92.44 111 GLY A O 1
ATOM 808 N N . TRP A 1 112 ? 8.615 8.789 -24.597 1.00 93.69 112 TRP A N 1
ATOM 809 C CA . TRP A 1 112 ? 10.040 8.884 -24.933 1.00 93.69 112 TRP A CA 1
ATOM 810 C C . TRP A 1 112 ? 10.794 7.606 -24.533 1.00 93.69 112 TRP A C 1
ATOM 812 O O . TRP A 1 112 ? 11.847 7.667 -23.893 1.00 93.69 112 TRP A O 1
ATOM 822 N N . ALA A 1 113 ? 10.256 6.445 -24.926 1.00 89.75 113 ALA A N 1
ATOM 823 C CA . ALA A 1 113 ? 10.665 5.140 -24.396 1.00 89.75 113 ALA A CA 1
ATOM 824 C C . ALA A 1 113 ? 12.173 4.883 -24.496 1.00 89.75 113 ALA A C 1
ATOM 826 O O . ALA A 1 113 ? 12.810 4.557 -23.503 1.00 89.75 113 ALA A O 1
ATOM 827 N N . TRP A 1 114 ? 12.781 5.130 -25.657 1.00 89.12 114 TRP A N 1
ATOM 828 C CA . TRP A 1 114 ? 14.217 4.908 -25.864 1.00 89.12 114 TRP A CA 1
ATOM 829 C C . TRP A 1 114 ? 15.111 5.795 -24.993 1.00 89.12 114 TRP A C 1
ATOM 831 O O . TRP A 1 114 ? 16.171 5.364 -24.546 1.00 89.12 114 TRP A O 1
ATOM 841 N N . THR A 1 115 ? 14.690 7.030 -24.722 1.00 92.25 115 THR A N 1
ATOM 842 C CA . THR A 1 115 ? 15.413 7.916 -23.803 1.00 92.25 115 THR A CA 1
ATOM 843 C C . THR A 1 115 ? 15.264 7.434 -22.363 1.00 92.25 115 THR A C 1
ATOM 845 O O . THR A 1 115 ? 16.239 7.448 -21.615 1.00 92.25 115 THR A O 1
ATOM 848 N N . ALA A 1 116 ? 14.076 6.958 -21.987 1.00 89.88 116 ALA A N 1
ATOM 849 C CA . ALA A 1 116 ? 13.838 6.377 -20.672 1.00 89.88 116 ALA A CA 1
ATOM 850 C C . ALA A 1 116 ? 14.634 5.076 -20.460 1.00 89.88 116 ALA A C 1
ATOM 852 O O . ALA A 1 116 ? 15.270 4.926 -19.421 1.00 89.88 116 ALA A O 1
ATOM 853 N N . PHE A 1 117 ? 14.682 4.181 -21.452 1.00 91.56 117 PHE A N 1
ATOM 854 C CA . PHE A 1 117 ? 15.459 2.939 -21.388 1.00 91.56 117 PHE A CA 1
ATOM 855 C C . PHE A 1 117 ? 16.955 3.205 -21.224 1.00 91.56 117 PHE A C 1
ATOM 857 O O . PHE A 1 117 ? 17.604 2.540 -20.423 1.00 91.56 117 PHE A O 1
ATOM 864 N N . ARG A 1 118 ? 17.488 4.232 -21.898 1.00 91.00 118 ARG A N 1
ATOM 865 C CA . ARG A 1 118 ? 18.860 4.708 -21.665 1.00 91.00 118 ARG A CA 1
ATOM 866 C C . ARG A 1 118 ? 19.076 5.244 -20.264 1.00 91.00 118 ARG A C 1
ATOM 868 O O . ARG A 1 118 ? 20.107 4.996 -19.664 1.00 91.00 118 ARG A O 1
ATOM 875 N N . TRP A 1 119 ? 18.126 6.012 -19.742 1.00 88.38 119 TRP A N 1
ATOM 876 C CA . TRP A 1 119 ? 18.282 6.624 -18.427 1.00 88.38 119 TRP A CA 1
ATOM 877 C C . TRP A 1 119 ? 18.319 5.583 -17.300 1.00 88.38 119 TRP A C 1
ATOM 879 O O . TRP A 1 119 ? 19.105 5.736 -16.362 1.00 88.38 119 TRP A O 1
ATOM 889 N N . VAL A 1 120 ? 17.507 4.529 -17.438 1.00 86.50 120 VAL A N 1
ATOM 890 C CA . VAL A 1 120 ? 17.413 3.375 -16.524 1.00 86.50 120 VAL A CA 1
ATOM 891 C C . VAL A 1 120 ? 18.513 2.325 -16.785 1.00 86.50 120 VAL A C 1
ATOM 893 O O . VAL A 1 120 ? 18.597 1.351 -16.046 1.00 86.50 120 VAL A O 1
ATOM 896 N N . ASP A 1 121 ? 19.373 2.538 -17.789 1.00 87.69 121 ASP A N 1
ATOM 897 C CA . ASP A 1 121 ? 20.455 1.628 -18.198 1.00 87.69 121 ASP A CA 1
ATOM 898 C C . ASP A 1 121 ? 19.964 0.217 -18.588 1.00 87.69 121 ASP A C 1
ATOM 900 O O . ASP A 1 121 ? 20.594 -0.781 -18.267 1.00 87.69 121 ASP A O 1
ATOM 904 N N . ILE A 1 122 ? 18.833 0.143 -19.303 1.00 88.00 122 ILE A N 1
ATOM 905 C CA . ILE A 1 122 ? 18.246 -1.104 -19.847 1.00 88.00 122 ILE A CA 1
ATOM 906 C C . ILE A 1 122 ? 18.125 -1.079 -21.381 1.00 88.00 122 ILE A C 1
ATOM 908 O O . ILE A 1 122 ? 17.326 -1.799 -21.979 1.00 88.00 122 ILE A O 1
ATOM 912 N N . GLU A 1 123 ? 18.828 -0.159 -22.051 1.00 90.44 123 GLU A N 1
ATOM 913 C CA . GLU A 1 123 ? 18.686 0.032 -23.499 1.00 90.44 123 GLU A CA 1
ATOM 914 C C . GLU A 1 123 ? 19.115 -1.209 -24.289 1.00 90.44 123 GLU A C 1
ATOM 916 O O . GLU A 1 123 ? 18.458 -1.541 -25.273 1.00 90.44 123 GLU A O 1
ATOM 921 N N . VAL A 1 124 ? 20.188 -1.888 -23.878 1.00 90.31 124 VAL A N 1
ATOM 922 C CA . VAL A 1 124 ? 20.741 -3.039 -24.609 1.00 90.31 124 VAL A CA 1
ATOM 923 C C . VAL A 1 124 ? 19.745 -4.197 -24.603 1.00 90.31 124 VAL A C 1
ATOM 925 O O . VAL A 1 124 ? 19.399 -4.721 -25.659 1.00 90.31 124 VAL A O 1
ATOM 928 N N . GLU A 1 125 ? 19.194 -4.508 -23.435 1.00 89.62 125 GLU A N 1
ATOM 929 C CA . GLU A 1 125 ? 18.195 -5.551 -23.221 1.00 89.62 125 GLU A CA 1
ATOM 930 C C . GLU A 1 125 ? 16.897 -5.238 -23.977 1.00 89.62 125 GLU A C 1
ATOM 932 O O . GLU A 1 125 ? 16.284 -6.115 -24.588 1.00 89.62 125 GLU A O 1
ATOM 937 N N . MET A 1 126 ? 16.472 -3.968 -23.980 1.00 89.69 126 MET A N 1
ATOM 938 C CA . MET A 1 126 ? 15.278 -3.547 -24.719 1.00 89.69 126 MET A CA 1
ATOM 939 C C . MET A 1 126 ? 15.492 -3.545 -26.238 1.00 89.69 126 MET A C 1
ATOM 941 O O . MET A 1 126 ? 14.535 -3.783 -26.974 1.00 89.69 126 MET A O 1
ATOM 945 N N . ARG A 1 127 ? 16.717 -3.306 -26.729 1.00 91.25 127 ARG A N 1
ATOM 946 C CA . ARG A 1 127 ? 17.057 -3.462 -28.156 1.00 91.25 127 ARG A CA 1
ATOM 947 C C . ARG A 1 127 ? 16.998 -4.924 -28.576 1.00 91.25 127 ARG A C 1
ATOM 949 O O . ARG A 1 127 ? 16.359 -5.222 -29.575 1.00 91.25 127 ARG A O 1
ATOM 956 N N . GLU A 1 128 ? 17.551 -5.824 -27.770 1.00 92.25 128 GLU A N 1
ATOM 957 C CA . GLU A 1 128 ? 17.497 -7.266 -28.033 1.00 92.25 128 GLU A CA 1
ATOM 958 C C . GLU A 1 128 ? 16.049 -7.795 -28.064 1.00 92.25 128 GLU A C 1
ATOM 960 O O . GLU A 1 128 ? 15.675 -8.586 -28.930 1.00 92.25 128 GLU A O 1
ATOM 965 N N . LEU A 1 129 ? 15.182 -7.298 -27.172 1.00 88.88 129 LEU A N 1
ATOM 966 C CA . LEU A 1 129 ? 13.740 -7.578 -27.220 1.00 88.88 129 LEU A CA 1
ATOM 967 C C . LEU A 1 129 ? 13.066 -6.988 -28.469 1.00 88.88 129 LEU A C 1
ATOM 969 O O . LEU A 1 129 ? 12.179 -7.621 -29.047 1.00 88.88 129 LEU A O 1
ATOM 973 N N . ALA A 1 130 ? 13.466 -5.785 -28.889 1.00 92.75 130 ALA A N 1
ATOM 974 C CA . ALA A 1 130 ? 12.925 -5.131 -30.079 1.00 92.75 130 ALA A CA 1
ATOM 975 C C . ALA A 1 130 ? 13.281 -5.875 -31.375 1.00 92.75 130 ALA A C 1
ATOM 977 O O . ALA A 1 130 ? 12.472 -5.872 -32.304 1.00 92.75 130 ALA A O 1
ATOM 978 N N . ASP A 1 131 ? 14.440 -6.539 -31.416 1.00 94.50 131 ASP A N 1
ATOM 979 C CA . ASP A 1 131 ? 14.878 -7.347 -32.559 1.00 94.50 131 ASP A CA 1
ATOM 980 C C . ASP A 1 131 ? 13.961 -8.560 -32.792 1.00 94.50 131 ASP A C 1
ATOM 982 O O . ASP A 1 131 ? 13.758 -8.977 -33.932 1.00 94.50 131 ASP A O 1
ATOM 986 N N . GLN A 1 132 ? 13.343 -9.100 -31.732 1.00 93.38 132 GLN A N 1
ATOM 987 C CA . GLN A 1 132 ? 12.322 -10.151 -31.849 1.00 93.38 132 GLN A CA 1
ATOM 988 C C . GLN A 1 132 ? 10.974 -9.583 -32.308 1.00 93.38 132 GLN A C 1
ATOM 990 O O . GLN A 1 132 ? 10.282 -10.172 -33.138 1.00 93.38 132 GLN A O 1
ATOM 995 N N . SER A 1 133 ? 10.571 -8.445 -31.739 1.00 92.50 133 SER A N 1
ATOM 996 C CA . SER A 1 133 ? 9.403 -7.683 -32.173 1.00 92.50 133 SER A CA 1
ATOM 997 C C . SER A 1 133 ? 9.454 -6.273 -31.606 1.00 92.50 133 SER A C 1
ATOM 999 O O . SER A 1 133 ? 9.564 -6.073 -30.395 1.00 92.50 133 SER A O 1
ATOM 1001 N N . ALA A 1 134 ? 9.247 -5.286 -32.480 1.00 91.19 134 ALA A N 1
ATOM 1002 C CA . ALA A 1 134 ? 9.260 -3.872 -32.122 1.00 91.19 134 ALA A CA 1
ATOM 1003 C C . ALA A 1 134 ? 8.267 -3.508 -30.999 1.00 91.19 134 ALA A C 1
ATOM 1005 O O . ALA A 1 134 ? 8.453 -2.499 -30.325 1.00 91.19 134 ALA A O 1
ATOM 1006 N N . ALA A 1 135 ? 7.219 -4.311 -30.778 1.00 92.56 135 ALA A N 1
ATOM 1007 C CA . ALA A 1 135 ? 6.218 -4.061 -29.743 1.00 92.56 135 ALA A CA 1
ATOM 1008 C C . ALA A 1 135 ? 6.620 -4.570 -28.345 1.00 92.56 135 ALA A C 1
ATOM 1010 O O . ALA A 1 135 ? 6.085 -4.075 -27.352 1.00 92.56 135 ALA A O 1
ATOM 1011 N N . LEU A 1 136 ? 7.537 -5.541 -28.234 1.00 92.81 136 LEU A N 1
ATOM 1012 C CA . LEU A 1 136 ? 7.827 -6.226 -26.965 1.00 92.81 136 LEU A CA 1
ATOM 1013 C C . LEU A 1 136 ? 8.311 -5.292 -25.842 1.00 92.81 136 LEU A C 1
ATOM 1015 O O . LEU A 1 136 ? 7.758 -5.394 -24.745 1.00 92.81 136 LEU A O 1
ATOM 1019 N N . PRO A 1 137 ? 9.240 -4.340 -26.069 1.00 92.00 137 PRO A N 1
ATOM 1020 C CA . PRO A 1 137 ? 9.686 -3.425 -25.011 1.00 92.00 137 PRO A CA 1
ATOM 1021 C C . PRO A 1 137 ? 8.550 -2.555 -24.452 1.00 92.00 137 PRO A C 1
ATOM 1023 O O . PRO A 1 137 ? 8.459 -2.303 -23.247 1.00 92.00 137 PRO A O 1
ATOM 1026 N N . TYR A 1 138 ? 7.634 -2.129 -25.324 1.00 93.19 138 TYR A N 1
ATOM 1027 C CA . TYR A 1 138 ? 6.477 -1.318 -24.948 1.00 93.19 138 TYR A CA 1
ATOM 1028 C C . TYR A 1 138 ? 5.436 -2.145 -24.188 1.00 93.19 138 TYR A C 1
ATOM 1030 O O . TYR A 1 138 ? 4.928 -1.699 -23.158 1.00 93.19 138 TYR A O 1
ATOM 1038 N N . LEU A 1 139 ? 5.153 -3.367 -24.652 1.00 94.44 139 LEU A N 1
ATOM 1039 C CA . LEU A 1 139 ? 4.242 -4.291 -23.972 1.00 94.44 139 LEU A CA 1
ATOM 1040 C C . LEU A 1 139 ? 4.769 -4.694 -22.593 1.00 94.44 139 LEU A C 1
ATOM 1042 O O . LEU A 1 139 ? 3.995 -4.735 -21.640 1.00 94.44 139 LEU A O 1
ATOM 1046 N N . LEU A 1 140 ? 6.077 -4.929 -22.464 1.00 92.50 140 LEU A N 1
ATOM 1047 C CA . LEU A 1 140 ? 6.721 -5.206 -21.182 1.00 92.50 140 LEU A CA 1
ATOM 1048 C C . LEU A 1 140 ? 6.592 -4.014 -20.227 1.00 92.50 140 LEU A C 1
ATOM 1050 O O . LEU A 1 140 ? 6.211 -4.189 -19.072 1.00 92.50 140 LEU A O 1
ATOM 1054 N N . THR A 1 141 ? 6.838 -2.796 -20.714 1.00 92.88 141 THR A N 1
ATOM 1055 C CA . THR A 1 141 ? 6.674 -1.571 -19.914 1.00 92.88 141 THR A CA 1
ATOM 1056 C C . THR A 1 141 ? 5.229 -1.414 -19.431 1.00 92.88 141 THR A C 1
ATOM 1058 O O . THR A 1 141 ? 4.993 -1.111 -18.259 1.00 92.88 141 THR A O 1
ATOM 1061 N N . LEU A 1 142 ? 4.248 -1.679 -20.302 1.00 95.31 142 LEU A N 1
ATOM 1062 C CA . LEU A 1 142 ? 2.827 -1.640 -19.953 1.00 95.31 142 LEU A CA 1
ATOM 1063 C C . LEU A 1 142 ? 2.454 -2.727 -18.934 1.00 95.31 142 LEU A C 1
ATOM 1065 O O . LEU A 1 142 ? 1.703 -2.463 -17.997 1.00 95.31 142 LEU A O 1
ATOM 1069 N N . LEU A 1 143 ? 3.004 -3.933 -19.088 1.00 95.38 143 LEU A N 1
ATOM 1070 C CA . LEU A 1 143 ? 2.810 -5.046 -18.163 1.00 95.38 143 LEU A CA 1
ATOM 1071 C C . LEU A 1 143 ? 3.345 -4.704 -16.765 1.00 95.38 143 LEU A C 1
ATOM 1073 O O . LEU A 1 143 ? 2.645 -4.886 -15.770 1.00 95.38 143 LEU A O 1
ATOM 1077 N N . VAL A 1 144 ? 4.560 -4.159 -16.686 1.00 93.00 144 VAL A N 1
ATOM 1078 C CA . VAL A 1 144 ? 5.170 -3.707 -15.428 1.00 93.00 144 VAL A CA 1
ATOM 1079 C C . VAL A 1 144 ? 4.337 -2.590 -14.789 1.00 93.00 144 VAL A C 1
ATOM 1081 O O . VAL A 1 144 ? 4.032 -2.655 -13.595 1.00 93.00 144 VAL A O 1
ATOM 1084 N N . ALA A 1 145 ? 3.881 -1.612 -15.577 1.00 95.94 145 ALA A N 1
ATOM 1085 C CA . ALA A 1 145 ? 2.979 -0.566 -15.098 1.00 95.94 145 ALA A CA 1
ATOM 1086 C C . ALA A 1 145 ? 1.659 -1.145 -14.554 1.00 95.94 145 ALA A C 1
ATOM 1088 O O . ALA A 1 145 ? 1.183 -0.712 -13.505 1.00 95.94 145 ALA A O 1
ATOM 1089 N N . ALA A 1 146 ? 1.087 -2.162 -15.203 1.00 95.81 146 ALA A N 1
ATOM 1090 C CA . ALA A 1 146 ? -0.122 -2.828 -14.724 1.00 95.81 146 ALA A CA 1
ATOM 1091 C C . ALA A 1 146 ? 0.093 -3.518 -13.364 1.00 95.81 146 ALA A C 1
ATOM 1093 O O . ALA A 1 146 ? -0.758 -3.400 -12.479 1.00 95.81 146 ALA A O 1
ATOM 1094 N N . PHE A 1 147 ? 1.239 -4.172 -13.146 1.00 94.62 147 PHE A N 1
ATOM 1095 C CA . PHE A 1 147 ? 1.577 -4.741 -11.835 1.00 94.62 147 PHE A CA 1
ATOM 1096 C C . PHE A 1 147 ? 1.681 -3.666 -10.748 1.00 94.62 147 PHE A C 1
ATOM 1098 O O . PHE A 1 147 ? 1.065 -3.811 -9.690 1.00 94.62 147 PHE A O 1
ATOM 1105 N N . PHE A 1 148 ? 2.390 -2.563 -11.010 1.00 94.94 148 PHE A N 1
ATOM 1106 C CA . PHE A 1 148 ? 2.486 -1.457 -10.051 1.00 94.94 148 PHE A CA 1
ATOM 1107 C C . PHE A 1 148 ? 1.125 -0.818 -9.764 1.00 94.94 148 PHE A C 1
ATOM 1109 O O . PHE A 1 148 ? 0.847 -0.476 -8.614 1.00 94.94 148 PHE A O 1
ATOM 1116 N N . LEU A 1 149 ? 0.249 -0.715 -10.767 1.00 95.50 149 LEU A N 1
ATOM 1117 C CA . LEU A 1 149 ? -1.116 -0.227 -10.585 1.00 95.50 149 LEU A CA 1
ATOM 1118 C C . LEU A 1 149 ? -1.889 -1.130 -9.627 1.00 95.50 149 LEU A C 1
ATOM 1120 O O . LEU A 1 149 ? -2.470 -0.641 -8.659 1.00 95.50 149 LEU A O 1
ATOM 1124 N N . ILE A 1 150 ? -1.847 -2.446 -9.850 1.00 93.12 150 ILE A N 1
ATOM 1125 C CA . ILE A 1 150 ? -2.482 -3.423 -8.962 1.00 93.12 150 ILE A CA 1
ATOM 1126 C C . ILE A 1 150 ? -1.932 -3.262 -7.543 1.00 93.12 150 ILE A C 1
ATOM 1128 O O . ILE A 1 150 ? -2.710 -3.125 -6.600 1.00 93.12 150 ILE A O 1
ATOM 1132 N N . PHE A 1 151 ? -0.610 -3.211 -7.373 1.00 93.19 151 PHE A N 1
ATOM 1133 C CA . PHE A 1 151 ? -0.003 -3.066 -6.050 1.00 93.19 151 PHE A CA 1
ATOM 1134 C C . PHE A 1 151 ? -0.454 -1.775 -5.365 1.00 93.19 151 PHE A C 1
ATOM 1136 O O . PHE A 1 151 ? -0.909 -1.828 -4.224 1.00 93.19 151 PHE A O 1
ATOM 1143 N N . GLY A 1 152 ? -0.419 -0.645 -6.078 1.00 91.62 152 GLY A N 1
ATOM 1144 C CA . GLY A 1 152 ? -0.889 0.652 -5.592 1.00 91.62 152 GLY A CA 1
ATOM 1145 C C . GLY A 1 152 ? -2.340 0.620 -5.111 1.00 91.62 152 GLY A C 1
ATOM 1146 O O . GLY A 1 152 ? -2.635 1.066 -3.999 1.00 91.62 152 GLY A O 1
ATOM 1147 N N . LEU A 1 153 ? -3.235 0.011 -5.895 1.00 92.56 153 LEU A N 1
ATOM 1148 C CA . LEU A 1 153 ? -4.646 -0.158 -5.534 1.00 92.56 153 LEU A CA 1
ATOM 1149 C C . LEU A 1 153 ? -4.828 -1.039 -4.288 1.00 92.56 153 LEU A C 1
ATOM 1151 O O . LEU A 1 153 ? -5.626 -0.700 -3.412 1.00 92.56 153 LEU A O 1
ATOM 1155 N N . TYR A 1 154 ? -4.070 -2.133 -4.160 1.00 89.12 154 TYR A N 1
ATOM 1156 C CA . TYR A 1 154 ? -4.095 -2.977 -2.959 1.00 89.12 154 TYR A CA 1
ATOM 1157 C C . TYR A 1 154 ? -3.547 -2.247 -1.723 1.00 89.12 154 TYR A C 1
ATOM 1159 O O . TYR A 1 154 ? -4.107 -2.406 -0.636 1.00 89.12 154 TYR A O 1
ATOM 1167 N N . GLY A 1 155 ? -2.514 -1.411 -1.874 1.00 87.56 155 GLY A N 1
ATOM 1168 C CA . GLY A 1 155 ? -1.983 -0.558 -0.804 1.00 87.56 155 GLY A CA 1
ATOM 1169 C C . GLY A 1 155 ? -3.009 0.463 -0.295 1.00 87.56 155 GLY A C 1
ATOM 1170 O O . GLY A 1 155 ? -3.256 0.544 0.910 1.00 87.56 155 GLY A O 1
ATOM 1171 N N . LEU A 1 156 ? -3.685 1.179 -1.202 1.00 87.19 156 LEU A N 1
ATOM 1172 C CA . LEU A 1 156 ? -4.754 2.128 -0.846 1.00 87.19 156 LEU A CA 1
ATOM 1173 C C . LEU A 1 156 ? -5.992 1.425 -0.260 1.00 87.19 156 LEU A C 1
ATOM 1175 O O . LEU A 1 156 ? -6.592 1.919 0.696 1.00 87.19 156 LEU A O 1
ATOM 1179 N N . SER A 1 157 ? -6.356 0.247 -0.780 1.00 84.44 157 SER A N 1
ATOM 1180 C CA . SER A 1 157 ? -7.438 -0.583 -0.225 1.00 84.44 157 SER A CA 1
ATOM 1181 C C . SER A 1 157 ? -7.125 -1.036 1.207 1.00 84.44 157 SER A C 1
ATOM 1183 O O . SER A 1 157 ? -7.997 -1.007 2.078 1.00 84.44 157 SER A O 1
ATOM 1185 N N . ALA A 1 158 ? -5.863 -1.368 1.500 1.00 81.06 158 ALA A N 1
ATOM 1186 C CA . ALA A 1 158 ? -5.410 -1.701 2.849 1.00 81.06 158 ALA A CA 1
ATOM 1187 C C . ALA A 1 158 ? -5.433 -0.517 3.813 1.00 81.06 158 ALA A C 1
ATOM 1189 O O . ALA A 1 158 ? -5.688 -0.706 5.003 1.00 81.06 158 ALA A O 1
ATOM 1190 N N . ALA A 1 159 ? -5.208 0.689 3.298 1.00 80.19 159 ALA A N 1
ATOM 1191 C CA . ALA A 1 159 ? -5.311 1.926 4.054 1.00 80.19 159 ALA A CA 1
ATOM 1192 C C . ALA A 1 159 ? -6.754 2.422 4.281 1.00 80.19 159 ALA A C 1
ATOM 1194 O O . ALA A 1 159 ? -6.958 3.450 4.923 1.00 80.19 159 ALA A O 1
ATOM 1195 N N . GLY A 1 160 ? -7.761 1.715 3.759 1.00 76.12 160 GLY A N 1
ATOM 1196 C CA . GLY A 1 160 ? -9.166 2.107 3.891 1.00 76.12 160 GLY A CA 1
ATOM 1197 C C . GLY A 1 160 ? -9.574 3.306 3.031 1.00 76.12 160 GLY A C 1
ATOM 1198 O O . GLY A 1 160 ? -10.675 3.814 3.216 1.00 76.12 160 GLY A O 1
ATOM 1199 N N . ASP A 1 161 ? -8.723 3.742 2.097 1.00 77.38 161 ASP A N 1
ATOM 1200 C CA . ASP A 1 161 ? -9.050 4.804 1.134 1.00 77.38 161 ASP A CA 1
ATOM 1201 C C . ASP A 1 161 ? -9.907 4.273 -0.032 1.00 77.38 161 ASP A C 1
ATOM 1203 O O . ASP A 1 161 ? -10.624 5.031 -0.679 1.00 77.38 161 ASP A O 1
ATOM 1207 N N . LEU A 1 162 ? -9.856 2.960 -0.288 1.00 79.44 162 LEU A N 1
ATOM 1208 C CA . LEU A 1 162 ? -10.659 2.257 -1.294 1.00 79.44 162 LEU A CA 1
ATOM 1209 C C . LEU A 1 162 ? -11.488 1.137 -0.651 1.00 79.44 162 LEU A C 1
ATOM 1211 O O . LEU A 1 162 ? -11.202 0.673 0.457 1.00 79.44 162 LEU A O 1
ATOM 1215 N N . ARG A 1 163 ? -12.501 0.646 -1.379 1.00 73.19 163 ARG A N 1
ATOM 1216 C CA . ARG A 1 163 ? -13.283 -0.534 -0.972 1.00 73.19 163 ARG A CA 1
ATOM 1217 C C . ARG A 1 163 ? -12.343 -1.723 -0.732 1.00 73.19 163 ARG A C 1
ATOM 1219 O O . ARG A 1 163 ? -11.385 -1.928 -1.479 1.00 73.19 163 ARG A O 1
ATOM 1226 N N . ARG A 1 164 ? -12.613 -2.512 0.314 1.00 71.31 164 ARG A N 1
ATOM 1227 C CA . ARG A 1 164 ? -11.799 -3.690 0.659 1.00 71.31 164 ARG A CA 1
ATOM 1228 C C . ARG A 1 164 ? -11.870 -4.730 -0.460 1.00 71.31 164 ARG A C 1
ATOM 1230 O O . ARG A 1 164 ? -12.950 -5.238 -0.753 1.00 71.31 164 ARG A O 1
ATOM 1237 N N . LEU A 1 165 ? -10.722 -5.035 -1.059 1.00 77.19 165 LEU A N 1
ATOM 1238 C CA . LEU A 1 165 ? -10.583 -6.048 -2.105 1.00 77.19 165 LEU A CA 1
ATOM 1239 C C . LEU A 1 165 ? -10.473 -7.467 -1.508 1.00 77.19 165 LEU A C 1
ATOM 1241 O O . LEU A 1 165 ? -10.015 -7.623 -0.366 1.00 77.19 165 LEU A O 1
ATOM 1245 N N . PRO A 1 166 ? -10.888 -8.517 -2.248 1.00 76.62 166 PRO A N 1
ATOM 1246 C CA . PRO A 1 166 ? -10.695 -9.900 -1.818 1.00 76.62 166 PRO A CA 1
ATOM 1247 C C . PRO A 1 166 ? -9.199 -10.215 -1.669 1.00 76.62 166 PRO A C 1
ATOM 1249 O O . PRO A 1 166 ? -8.360 -9.601 -2.318 1.00 76.62 166 PRO A O 1
ATOM 1252 N N . LEU A 1 167 ? -8.848 -11.175 -0.803 1.00 78.94 167 LEU A N 1
ATOM 1253 C CA . LEU A 1 167 ? -7.465 -11.670 -0.640 1.00 78.94 167 LEU A CA 1
ATOM 1254 C C . LEU A 1 167 ? -6.422 -10.600 -0.247 1.00 78.94 167 LEU A C 1
ATOM 1256 O O . LEU A 1 167 ? -5.223 -10.794 -0.426 1.00 78.94 167 LEU A O 1
ATOM 1260 N N . LEU A 1 168 ? -6.849 -9.502 0.379 1.00 78.75 168 LEU A N 1
ATOM 1261 C CA . LEU A 1 168 ? -5.971 -8.379 0.714 1.00 78.75 168 LEU A CA 1
ATOM 1262 C C . LEU A 1 168 ? -4.710 -8.791 1.506 1.00 78.75 168 LEU A C 1
ATOM 1264 O O . LEU A 1 168 ? -3.607 -8.359 1.203 1.00 78.75 168 LEU A O 1
ATOM 1268 N N . ARG A 1 169 ? -4.849 -9.672 2.505 1.00 80.00 169 ARG A N 1
ATOM 1269 C CA . ARG A 1 169 ? -3.718 -10.127 3.336 1.00 80.00 169 ARG A CA 1
ATOM 1270 C C . ARG A 1 169 ? -2.657 -10.913 2.547 1.00 80.00 169 ARG A C 1
ATOM 1272 O O . ARG A 1 169 ? -1.505 -10.487 2.584 1.00 80.00 169 ARG A O 1
ATOM 1279 N N . PRO A 1 170 ? -2.985 -12.032 1.866 1.00 84.19 170 PRO A N 1
ATOM 1280 C CA . PRO A 1 170 ? -1.980 -12.785 1.117 1.00 84.19 170 PRO A CA 1
ATOM 1281 C C . PRO A 1 170 ? -1.350 -11.952 -0.001 1.00 84.19 170 PRO A C 1
ATOM 1283 O O . PRO A 1 170 ? -0.142 -12.040 -0.190 1.00 84.19 170 PRO A O 1
ATOM 1286 N N . VAL A 1 171 ? -2.120 -11.083 -0.666 1.00 87.12 171 VAL A N 1
ATOM 1287 C CA . VAL A 1 171 ? -1.589 -10.201 -1.715 1.00 87.12 171 VAL A CA 1
ATOM 1288 C C . VAL A 1 171 ? -0.586 -9.194 -1.147 1.00 87.12 171 VAL A C 1
ATOM 1290 O O . VAL A 1 171 ? 0.505 -9.068 -1.688 1.00 87.12 171 VAL A O 1
ATOM 1293 N N . LEU A 1 172 ? -0.876 -8.528 -0.023 1.00 86.81 172 LEU A N 1
ATOM 1294 C CA . LEU A 1 172 ? 0.083 -7.604 0.607 1.00 86.81 172 LEU A CA 1
ATOM 1295 C C . LEU A 1 172 ? 1.370 -8.308 1.055 1.00 86.81 172 LEU A C 1
ATOM 1297 O O . LEU A 1 172 ? 2.456 -7.754 0.902 1.00 86.81 172 LEU A O 1
ATOM 1301 N N . GLY A 1 173 ? 1.249 -9.521 1.604 1.00 87.06 173 GLY A N 1
ATOM 1302 C CA . GLY A 1 173 ? 2.403 -10.340 1.974 1.00 87.06 173 GLY A CA 1
ATOM 1303 C C . GLY A 1 173 ? 3.246 -10.714 0.754 1.00 87.06 173 GLY A C 1
ATOM 1304 O O . GLY A 1 173 ? 4.462 -10.549 0.779 1.00 87.06 173 GLY A O 1
ATOM 1305 N N . PHE A 1 174 ? 2.596 -11.137 -0.332 1.00 90.44 174 PHE A N 1
ATOM 1306 C CA . PHE A 1 174 ? 3.250 -11.428 -1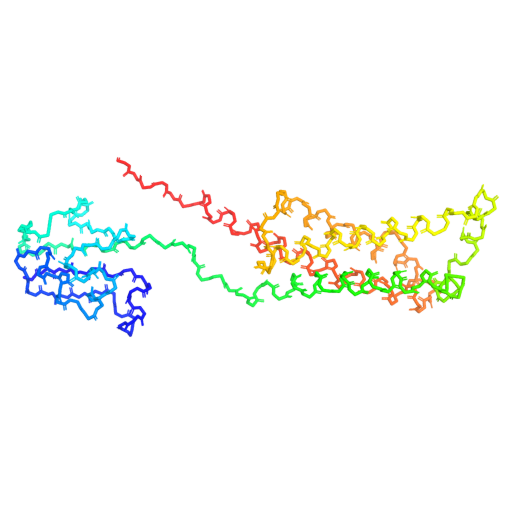.605 1.00 90.44 174 PHE A CA 1
ATOM 1307 C C . PHE A 1 174 ? 3.978 -10.200 -2.167 1.00 90.44 174 PHE A C 1
ATOM 1309 O O . PHE A 1 174 ? 5.161 -10.292 -2.485 1.00 90.44 174 PHE A O 1
ATOM 1316 N N . ILE A 1 175 ? 3.318 -9.038 -2.204 1.00 89.56 175 ILE A N 1
ATOM 1317 C CA . ILE A 1 175 ? 3.921 -7.776 -2.656 1.00 89.56 175 ILE A CA 1
ATOM 1318 C C . ILE A 1 175 ? 5.166 -7.454 -1.824 1.00 89.56 175 ILE A C 1
ATOM 1320 O O . ILE A 1 175 ? 6.231 -7.205 -2.384 1.00 89.56 175 ILE A O 1
ATOM 1324 N N . ALA A 1 176 ? 5.066 -7.509 -0.492 1.00 89.69 176 ALA A N 1
ATOM 1325 C CA . ALA A 1 176 ? 6.202 -7.246 0.387 1.00 89.69 176 ALA A CA 1
ATOM 1326 C C . ALA A 1 176 ? 7.391 -8.173 0.084 1.00 89.69 176 ALA A C 1
ATOM 1328 O O . ALA A 1 176 ? 8.523 -7.703 -0.003 1.00 89.69 176 ALA A O 1
ATOM 1329 N N . VAL A 1 177 ? 7.137 -9.469 -0.126 1.00 91.56 177 VAL A N 1
ATOM 1330 C CA . VAL A 1 177 ? 8.179 -10.441 -0.490 1.00 91.56 177 VAL A CA 1
ATOM 1331 C C . VAL A 1 177 ? 8.821 -10.086 -1.830 1.00 91.56 177 VAL A C 1
ATOM 1333 O O . VAL A 1 177 ? 10.044 -10.037 -1.900 1.00 91.56 177 VAL A O 1
ATOM 1336 N N . VAL A 1 178 ? 8.032 -9.776 -2.863 1.00 91.00 178 VAL A N 1
ATOM 1337 C CA . VAL A 1 178 ? 8.553 -9.403 -4.190 1.00 91.00 178 VAL A CA 1
ATOM 1338 C C . VAL A 1 178 ? 9.486 -8.190 -4.104 1.00 91.00 178 VAL A C 1
ATOM 1340 O O . VAL A 1 178 ? 10.598 -8.243 -4.626 1.00 91.00 178 VAL A O 1
ATOM 1343 N N . TYR A 1 179 ? 9.095 -7.123 -3.399 1.00 89.75 179 TYR A N 1
ATOM 1344 C CA . TYR A 1 179 ? 9.945 -5.933 -3.249 1.00 89.75 179 TYR A CA 1
ATOM 1345 C C . TYR A 1 179 ? 11.214 -6.195 -2.434 1.00 89.75 179 TYR A C 1
ATOM 1347 O O . TYR A 1 179 ? 12.280 -5.699 -2.796 1.00 89.75 179 TYR A O 1
ATOM 1355 N N . LEU A 1 180 ? 11.116 -6.967 -1.347 1.00 89.12 180 LEU A N 1
ATOM 1356 C CA . LEU A 1 180 ? 12.271 -7.301 -0.509 1.00 89.12 180 LEU A CA 1
ATOM 1357 C C . LEU A 1 180 ? 13.270 -8.188 -1.251 1.00 89.12 180 LEU A C 1
ATOM 1359 O O . LEU A 1 180 ? 14.472 -7.932 -1.187 1.00 89.12 180 LEU A O 1
ATOM 1363 N N . LEU A 1 181 ? 12.781 -9.191 -1.985 1.00 88.12 181 LEU A N 1
ATOM 1364 C CA . LEU A 1 181 ? 13.614 -10.012 -2.858 1.00 88.12 181 LEU A CA 1
ATOM 1365 C C . LEU A 1 181 ? 14.260 -9.149 -3.940 1.00 88.12 181 LEU A C 1
ATOM 1367 O O . LEU A 1 181 ? 15.455 -9.282 -4.175 1.00 88.12 181 LEU A O 1
ATOM 1371 N N . ARG A 1 182 ? 13.522 -8.217 -4.553 1.00 86.88 182 ARG A N 1
ATOM 1372 C CA . ARG A 1 182 ? 14.093 -7.317 -5.561 1.00 86.88 182 ARG A CA 1
ATOM 1373 C C . ARG A 1 182 ? 15.198 -6.433 -4.992 1.00 86.88 182 ARG A C 1
ATOM 1375 O O . ARG A 1 182 ? 16.235 -6.272 -5.620 1.00 86.88 182 ARG A O 1
ATOM 1382 N N . ALA A 1 183 ? 14.994 -5.881 -3.801 1.00 86.44 183 ALA A N 1
ATOM 1383 C CA . ALA A 1 183 ? 15.983 -5.039 -3.138 1.00 86.44 183 ALA A CA 1
ATOM 1384 C C . ALA A 1 183 ? 17.254 -5.793 -2.701 1.00 86.44 183 ALA A C 1
ATOM 1386 O O . ALA A 1 183 ? 18.234 -5.148 -2.343 1.00 86.44 183 ALA A O 1
ATOM 1387 N N . THR A 1 184 ? 17.243 -7.131 -2.693 1.00 82.81 184 THR A N 1
ATOM 1388 C CA . THR A 1 184 ? 18.346 -7.946 -2.161 1.00 82.81 184 THR A CA 1
ATOM 1389 C C . THR A 1 184 ? 18.853 -8.977 -3.170 1.00 82.81 184 THR A C 1
ATOM 1391 O O . THR A 1 184 ? 19.968 -8.848 -3.667 1.00 82.81 184 THR A O 1
ATOM 1394 N N . LEU A 1 185 ? 18.038 -9.989 -3.478 1.00 72.75 185 LEU A N 1
ATOM 1395 C CA . LEU A 1 185 ? 18.401 -11.173 -4.257 1.00 72.75 185 LEU A CA 1
ATOM 1396 C C . LEU A 1 185 ? 18.307 -10.990 -5.781 1.00 72.75 185 LEU A C 1
ATOM 1398 O O . LEU A 1 185 ? 19.059 -11.652 -6.486 1.00 72.75 185 LEU A O 1
ATOM 1402 N N . LEU A 1 186 ? 17.417 -10.134 -6.303 1.00 74.31 186 LEU A N 1
ATOM 1403 C CA . LEU A 1 186 ? 17.290 -9.894 -7.757 1.00 74.31 186 LEU A CA 1
ATOM 1404 C C . LEU A 1 186 ? 18.048 -8.638 -8.222 1.00 74.31 186 LEU A C 1
ATOM 1406 O O . LEU A 1 186 ? 17.479 -7.801 -8.919 1.00 74.31 186 LEU A O 1
ATOM 1410 N N . GLY A 1 187 ? 19.302 -8.487 -7.802 1.00 71.44 187 GLY A N 1
ATOM 1411 C CA . GLY A 1 187 ? 20.198 -7.434 -8.299 1.00 71.44 187 GLY A CA 1
ATOM 1412 C C . GLY A 1 187 ? 20.701 -6.479 -7.222 1.00 71.44 187 GLY A C 1
ATOM 1413 O O . GLY A 1 187 ? 21.885 -6.181 -7.207 1.00 71.44 187 GLY A O 1
ATOM 1414 N N . GLY A 1 188 ? 19.885 -6.114 -6.226 1.00 77.88 188 GLY A N 1
ATOM 1415 C CA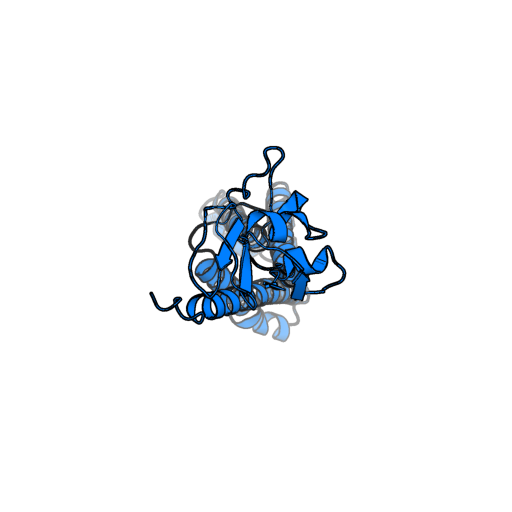 . GLY A 1 188 ? 20.246 -5.041 -5.285 1.00 77.88 188 GLY A CA 1
ATOM 1416 C C . GLY A 1 188 ? 21.594 -5.206 -4.559 1.00 77.88 188 GLY A C 1
ATOM 1417 O O . GLY A 1 188 ? 22.329 -4.235 -4.411 1.00 77.88 188 GLY A O 1
ATOM 1418 N N . ILE A 1 189 ? 21.969 -6.422 -4.137 1.00 77.88 189 ILE A N 1
ATOM 1419 C CA . ILE A 1 189 ? 23.300 -6.669 -3.540 1.00 77.88 189 ILE A CA 1
ATOM 1420 C C . ILE A 1 189 ? 24.416 -6.554 -4.589 1.00 77.88 189 ILE A C 1
ATOM 1422 O O . ILE A 1 189 ? 25.480 -6.013 -4.296 1.00 77.88 189 ILE A O 1
ATOM 1426 N N . GLN A 1 190 ? 24.181 -7.056 -5.802 1.00 79.50 190 GLN A N 1
ATOM 1427 C CA . GLN A 1 190 ? 25.147 -6.997 -6.900 1.00 79.50 190 GLN A CA 1
ATOM 1428 C C . GLN A 1 190 ? 25.373 -5.549 -7.348 1.00 79.50 190 GLN A C 1
ATOM 1430 O O . GLN A 1 190 ? 26.519 -5.158 -7.538 1.00 79.50 190 GLN A O 1
ATOM 1435 N N . ASP A 1 191 ? 24.315 -4.740 -7.399 1.00 82.19 191 ASP A N 1
ATOM 1436 C CA . ASP A 1 191 ? 24.352 -3.319 -7.753 1.00 82.19 191 ASP A CA 1
ATOM 1437 C C . ASP A 1 191 ? 25.190 -2.505 -6.756 1.00 82.19 191 ASP A C 1
ATOM 1439 O O . ASP A 1 191 ? 26.017 -1.679 -7.148 1.00 82.19 191 ASP A O 1
ATOM 1443 N N . VAL A 1 192 ? 25.026 -2.777 -5.452 1.00 81.38 192 VAL A N 1
ATOM 1444 C CA . VAL A 1 192 ? 25.833 -2.152 -4.386 1.00 81.38 192 VAL A CA 1
ATOM 1445 C C . VAL A 1 192 ? 27.305 -2.517 -4.534 1.00 81.38 192 VAL A C 1
ATOM 1447 O O . VAL A 1 192 ? 28.166 -1.646 -4.419 1.00 81.38 192 VAL A O 1
ATOM 1450 N N . LEU A 1 193 ? 27.602 -3.791 -4.793 1.00 84.31 193 LEU A N 1
ATOM 1451 C CA . LEU A 1 193 ? 28.974 -4.263 -4.977 1.00 84.31 193 LEU A CA 1
ATOM 1452 C C . LEU A 1 193 ? 29.608 -3.713 -6.262 1.00 84.31 193 LEU A C 1
ATOM 1454 O O . LEU A 1 193 ? 30.804 -3.432 -6.273 1.00 84.31 193 LEU A O 1
ATOM 1458 N N . ALA A 1 194 ? 28.816 -3.537 -7.319 1.00 84.06 194 ALA A N 1
ATOM 1459 C CA . ALA A 1 194 ? 29.243 -2.947 -8.584 1.00 84.06 194 ALA A CA 1
ATOM 1460 C C . ALA A 1 194 ? 29.430 -1.421 -8.505 1.00 84.06 194 ALA A C 1
ATOM 1462 O O . ALA A 1 194 ? 30.060 -0.836 -9.384 1.00 84.06 194 ALA A O 1
ATOM 1463 N N . GLY A 1 195 ? 28.907 -0.770 -7.459 1.00 81.50 195 GLY A N 1
ATOM 1464 C CA . GLY A 1 195 ? 28.973 0.681 -7.293 1.00 81.50 195 GLY A CA 1
ATOM 1465 C C . GLY A 1 195 ? 28.045 1.454 -8.236 1.00 81.50 195 GLY A C 1
ATOM 1466 O O . GLY A 1 195 ? 28.256 2.650 -8.447 1.00 81.50 195 GLY A O 1
ATOM 1467 N N . ASP A 1 196 ? 27.020 0.804 -8.799 1.00 85.94 196 ASP A N 1
ATOM 1468 C CA . ASP A 1 196 ? 26.057 1.462 -9.682 1.00 85.94 196 ASP A CA 1
ATOM 1469 C C . ASP A 1 196 ? 25.066 2.296 -8.862 1.00 85.94 196 ASP A C 1
ATOM 1471 O O . ASP A 1 196 ? 24.072 1.811 -8.317 1.00 85.94 196 ASP A O 1
ATOM 1475 N N . VAL A 1 197 ? 25.342 3.597 -8.781 1.00 85.75 197 VAL A N 1
ATOM 1476 C CA . VAL A 1 197 ? 24.562 4.544 -7.977 1.00 85.75 197 VAL A CA 1
ATOM 1477 C C . VAL A 1 197 ? 23.077 4.547 -8.363 1.00 85.75 197 VAL A C 1
ATOM 1479 O O . VAL A 1 197 ? 22.224 4.673 -7.478 1.00 85.75 197 VAL A O 1
ATOM 1482 N N . LYS A 1 198 ? 22.736 4.397 -9.652 1.00 85.56 198 LYS A N 1
ATOM 1483 C CA . LYS A 1 198 ? 21.334 4.438 -10.094 1.00 85.56 198 LYS A CA 1
ATOM 1484 C C . LYS A 1 198 ? 20.600 3.170 -9.680 1.00 85.56 198 LYS A C 1
ATOM 1486 O O . LYS A 1 198 ? 19.513 3.260 -9.102 1.00 85.56 198 LYS A O 1
ATOM 1491 N N . GLN A 1 199 ? 21.198 2.006 -9.923 1.00 84.44 199 GLN A N 1
ATOM 1492 C CA . GLN A 1 199 ? 20.583 0.727 -9.568 1.00 84.44 199 GLN A CA 1
ATOM 1493 C C . GLN A 1 199 ? 20.434 0.578 -8.049 1.00 84.44 199 GLN A C 1
ATOM 1495 O O . GLN A 1 199 ? 19.362 0.204 -7.562 1.00 84.44 199 GLN A O 1
ATOM 1500 N N . VAL A 1 200 ? 21.434 1.026 -7.281 1.00 86.81 200 VAL A N 1
ATOM 1501 C CA . VAL A 1 200 ? 21.367 1.099 -5.812 1.00 86.81 200 VAL A CA 1
ATOM 1502 C C . VAL A 1 200 ? 20.237 2.017 -5.342 1.00 86.81 200 VAL A C 1
ATOM 1504 O O . VAL A 1 200 ? 19.484 1.656 -4.434 1.00 86.81 200 VAL A O 1
ATOM 1507 N N . MET A 1 201 ? 20.060 3.187 -5.968 1.00 87.81 201 MET A N 1
ATOM 1508 C CA . MET A 1 201 ? 18.951 4.091 -5.647 1.00 87.81 201 MET A CA 1
ATOM 1509 C C . MET A 1 201 ? 17.596 3.426 -5.915 1.00 87.81 201 MET A C 1
ATOM 1511 O O . MET A 1 201 ? 16.702 3.478 -5.064 1.00 87.81 201 MET A O 1
ATOM 1515 N N . PHE A 1 202 ? 17.434 2.752 -7.058 1.00 88.00 202 PHE A N 1
ATOM 1516 C CA . PHE A 1 202 ? 16.211 2.008 -7.330 1.00 88.00 202 PHE A CA 1
ATOM 1517 C C . PHE A 1 202 ? 15.997 0.901 -6.294 1.00 88.00 202 PHE A C 1
ATOM 1519 O O . PHE A 1 202 ? 14.862 0.720 -5.843 1.00 88.00 202 PHE A O 1
ATOM 1526 N N . ALA A 1 203 ? 17.033 0.147 -5.914 1.00 87.94 203 ALA A N 1
ATOM 1527 C CA . ALA A 1 203 ? 16.957 -0.904 -4.896 1.00 87.94 203 ALA A CA 1
ATOM 1528 C C . ALA A 1 203 ? 16.518 -0.348 -3.531 1.00 87.94 203 ALA A C 1
ATOM 1530 O O . ALA A 1 203 ? 15.641 -0.930 -2.889 1.00 87.94 203 ALA A O 1
ATOM 1531 N N . ALA A 1 204 ? 17.029 0.821 -3.135 1.00 89.12 204 ALA A N 1
ATOM 1532 C CA . ALA A 1 204 ? 16.621 1.514 -1.916 1.00 89.12 204 ALA A CA 1
ATOM 1533 C C . ALA A 1 204 ? 15.139 1.930 -1.947 1.00 89.12 204 ALA A C 1
ATOM 1535 O O . ALA A 1 204 ? 14.416 1.702 -0.975 1.00 89.12 204 ALA A O 1
ATOM 1536 N N . ILE A 1 205 ? 14.650 2.469 -3.071 1.00 91.06 205 ILE A N 1
ATOM 1537 C CA . ILE A 1 205 ? 13.222 2.797 -3.244 1.00 91.06 205 ILE A CA 1
ATOM 1538 C C . ILE A 1 205 ? 12.365 1.532 -3.108 1.00 91.06 205 ILE A C 1
ATOM 1540 O O . ILE A 1 205 ? 11.373 1.528 -2.376 1.00 91.06 205 ILE A O 1
ATOM 1544 N N . ALA A 1 206 ? 12.763 0.437 -3.761 1.00 89.88 206 ALA A N 1
ATOM 1545 C CA . ALA A 1 206 ? 12.062 -0.839 -3.649 1.00 89.88 206 ALA A CA 1
ATOM 1546 C C . ALA A 1 206 ? 12.057 -1.379 -2.211 1.00 89.88 206 ALA A C 1
ATOM 1548 O O . ALA A 1 206 ? 11.022 -1.861 -1.754 1.00 89.88 206 ALA A O 1
ATOM 1549 N N . LEU A 1 207 ? 13.165 -1.248 -1.477 1.00 91.81 207 LEU A N 1
ATOM 1550 C CA . LEU A 1 207 ? 13.252 -1.634 -0.070 1.00 91.81 207 LEU A CA 1
ATOM 1551 C C . LEU A 1 207 ? 12.278 -0.825 0.794 1.00 91.81 207 LEU A C 1
ATOM 1553 O O . LEU A 1 207 ? 11.530 -1.406 1.580 1.00 91.81 207 LEU A O 1
ATOM 1557 N N . LEU A 1 208 ? 12.242 0.500 0.626 1.00 92.44 208 LEU A N 1
ATOM 1558 C CA . LEU A 1 208 ? 11.337 1.387 1.364 1.00 92.44 208 LEU A CA 1
ATOM 1559 C C . LEU A 1 208 ? 9.866 1.033 1.113 1.00 92.44 208 LEU A C 1
ATOM 1561 O O . LEU A 1 208 ? 9.084 0.924 2.063 1.00 92.44 208 LEU A O 1
ATOM 1565 N N . ILE A 1 209 ? 9.498 0.788 -0.148 1.00 92.31 209 ILE A N 1
ATOM 1566 C CA . ILE A 1 209 ? 8.150 0.333 -0.510 1.00 92.31 209 ILE A CA 1
ATOM 1567 C C . ILE A 1 209 ? 7.879 -1.040 0.122 1.00 92.31 209 ILE A C 1
ATOM 1569 O O . ILE A 1 209 ? 6.863 -1.215 0.794 1.00 92.31 209 ILE A O 1
ATOM 1573 N N . GLY A 1 210 ? 8.802 -1.997 0.007 1.00 90.12 210 GLY A N 1
ATOM 1574 C CA . GLY A 1 210 ? 8.679 -3.326 0.613 1.00 90.12 210 GLY A CA 1
ATOM 1575 C C . GLY A 1 210 ? 8.450 -3.282 2.127 1.00 90.12 210 GLY A C 1
ATOM 1576 O O . GLY A 1 210 ? 7.575 -3.980 2.643 1.00 90.12 210 GLY A O 1
ATOM 1577 N N . LEU A 1 211 ? 9.160 -2.406 2.845 1.00 91.38 211 LEU A N 1
ATOM 1578 C CA . LEU A 1 211 ? 8.975 -2.186 4.283 1.00 91.38 211 LEU A CA 1
ATOM 1579 C C . LEU A 1 211 ? 7.601 -1.584 4.608 1.00 91.38 211 LEU A C 1
ATOM 1581 O O . LEU A 1 211 ? 6.960 -2.012 5.575 1.00 91.38 211 LEU A O 1
ATOM 1585 N N . CYS A 1 212 ? 7.107 -0.656 3.784 1.00 89.62 212 CYS A N 1
ATOM 1586 C CA . CYS A 1 212 ? 5.747 -0.131 3.904 1.00 89.62 212 CYS A CA 1
ATOM 1587 C C . CYS A 1 212 ? 4.709 -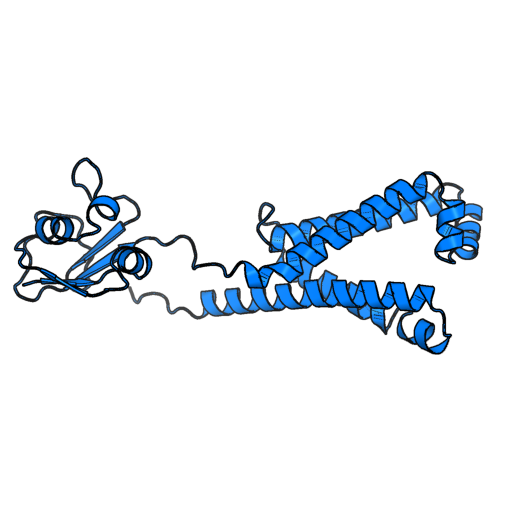1.262 3.802 1.00 89.62 212 CYS A C 1
ATOM 1589 O O . CYS A 1 212 ? 3.879 -1.409 4.705 1.00 89.62 212 CYS A O 1
ATOM 1591 N N . TYR A 1 213 ? 4.812 -2.127 2.784 1.00 88.44 213 TYR A N 1
ATOM 1592 C CA . TYR A 1 213 ? 3.896 -3.262 2.610 1.00 88.44 213 TYR A CA 1
ATOM 1593 C C . TYR A 1 213 ? 4.035 -4.318 3.727 1.00 88.44 213 TYR A C 1
ATOM 1595 O O . TYR A 1 213 ? 3.035 -4.819 4.251 1.00 88.44 213 TYR A O 1
ATOM 1603 N N . ALA A 1 214 ? 5.256 -4.609 4.181 1.00 88.56 214 ALA A N 1
ATOM 1604 C CA . ALA A 1 214 ? 5.497 -5.536 5.288 1.00 88.56 214 ALA A CA 1
ATOM 1605 C C . ALA A 1 214 ? 4.896 -5.031 6.612 1.00 88.56 214 ALA A C 1
ATOM 1607 O O . ALA A 1 214 ? 4.326 -5.808 7.385 1.00 88.56 214 ALA A O 1
ATOM 1608 N N . SER A 1 215 ? 5.003 -3.726 6.882 1.00 85.88 215 SER A N 1
ATOM 1609 C CA . SER A 1 215 ? 4.475 -3.117 8.106 1.00 85.88 215 SER A CA 1
ATOM 1610 C C . SER A 1 215 ? 2.950 -3.225 8.184 1.00 85.88 215 SER A C 1
ATOM 1612 O O . SER A 1 215 ? 2.422 -3.733 9.176 1.00 85.88 215 SER A O 1
ATOM 1614 N N . GLY A 1 216 ? 2.226 -2.861 7.123 1.00 81.88 216 GLY A N 1
ATOM 1615 C CA . GLY A 1 216 ? 0.770 -2.970 7.138 1.00 81.88 216 GLY A CA 1
ATOM 1616 C C . GLY A 1 216 ? 0.272 -4.419 7.057 1.00 81.88 216 GLY A C 1
ATOM 1617 O O . GLY A 1 216 ? -0.747 -4.724 7.675 1.00 81.88 216 GLY A O 1
ATOM 1618 N N . PHE A 1 217 ? 1.010 -5.350 6.431 1.00 84.94 217 PHE A N 1
ATOM 1619 C CA . PHE A 1 217 ? 0.698 -6.785 6.529 1.00 84.94 217 PHE A CA 1
ATOM 1620 C C . PHE A 1 217 ? 0.749 -7.281 7.985 1.00 84.94 217 PHE A C 1
ATOM 1622 O O . PHE A 1 217 ? -0.167 -7.974 8.444 1.00 84.94 217 PHE A O 1
ATOM 1629 N N . ARG A 1 218 ? 1.780 -6.886 8.749 1.00 83.25 218 ARG A N 1
ATOM 1630 C CA . ARG A 1 218 ? 1.893 -7.212 10.183 1.00 83.25 218 ARG A CA 1
ATOM 1631 C C . ARG A 1 218 ? 0.749 -6.603 10.993 1.00 83.25 218 ARG A C 1
ATOM 1633 O O . ARG A 1 218 ? 0.171 -7.299 11.830 1.00 83.25 218 ARG A O 1
ATOM 1640 N N . THR A 1 219 ? 0.388 -5.348 10.725 1.00 78.88 219 THR A N 1
ATOM 1641 C CA . THR A 1 219 ? -0.739 -4.668 11.386 1.00 78.88 219 THR A CA 1
ATOM 1642 C C . THR A 1 219 ? -2.060 -5.403 11.136 1.00 78.88 219 THR A C 1
ATOM 1644 O O . THR A 1 219 ? -2.768 -5.732 12.089 1.00 78.88 219 THR A O 1
ATOM 1647 N N . LEU A 1 220 ? -2.357 -5.767 9.883 1.00 73.75 220 LEU A N 1
ATOM 1648 C CA . LEU A 1 220 ? -3.581 -6.501 9.530 1.00 73.75 220 LEU A CA 1
ATOM 1649 C C . LEU A 1 220 ? -3.632 -7.927 10.097 1.00 73.75 220 LEU A C 1
ATOM 1651 O O . LEU A 1 220 ? -4.722 -8.456 10.347 1.00 73.75 220 LEU A O 1
ATOM 1655 N N . SER A 1 221 ? -2.474 -8.565 10.260 1.00 74.75 221 SER A N 1
ATOM 1656 C CA . SER A 1 221 ? -2.366 -9.922 10.805 1.00 74.75 221 SER A CA 1
ATOM 1657 C C . SER A 1 221 ? -2.592 -9.947 12.318 1.00 74.75 221 SER A C 1
ATOM 1659 O O . SER A 1 221 ? -3.305 -10.820 12.814 1.00 74.75 221 SER A O 1
ATOM 1661 N N . LYS A 1 222 ? -2.065 -8.952 13.050 1.00 72.75 222 LYS A N 1
ATOM 1662 C CA . LYS A 1 222 ? -2.321 -8.794 14.493 1.00 72.75 222 LYS A CA 1
ATOM 1663 C C . LYS A 1 222 ? -3.806 -8.591 14.789 1.00 72.75 222 LYS A C 1
ATOM 1665 O O . LYS A 1 222 ? -4.323 -9.216 15.708 1.00 72.75 222 LYS A O 1
ATOM 1670 N N . GLN A 1 223 ? -4.494 -7.790 13.976 1.00 68.25 223 GLN A N 1
ATOM 1671 C CA . GLN A 1 223 ? -5.920 -7.517 14.155 1.00 68.25 223 GLN A CA 1
ATOM 1672 C C . GLN A 1 223 ? -6.787 -8.775 13.982 1.00 68.25 223 GLN A C 1
ATOM 1674 O O . GLN A 1 223 ? -7.600 -9.064 14.849 1.00 68.25 223 GLN A O 1
ATOM 1679 N N . LYS A 1 224 ? -6.536 -9.600 12.947 1.00 66.69 224 LYS A N 1
ATOM 1680 C CA . LYS A 1 224 ? -7.253 -10.883 12.770 1.00 66.69 224 LYS A CA 1
ATOM 1681 C C . LYS A 1 224 ? -7.117 -11.782 13.995 1.00 66.69 224 LYS A C 1
ATOM 1683 O O . LYS A 1 224 ? -8.083 -12.402 14.415 1.00 66.69 224 LYS A O 1
ATOM 1688 N N . ARG A 1 225 ? -5.892 -11.870 14.523 1.00 63.28 225 ARG A N 1
ATOM 1689 C CA . ARG A 1 225 ? -5.568 -12.737 15.656 1.00 63.28 225 ARG A CA 1
ATOM 1690 C C . ARG A 1 225 ? -6.296 -12.292 16.924 1.00 63.28 225 ARG A C 1
ATOM 1692 O O . ARG A 1 225 ? -6.678 -13.146 17.712 1.00 63.28 225 ARG A O 1
ATOM 1699 N N . MET A 1 226 ? -6.491 -10.984 17.102 1.00 59.19 226 MET A N 1
ATOM 1700 C CA . MET A 1 226 ? -7.277 -10.430 18.207 1.00 59.19 226 MET A CA 1
ATOM 1701 C C . MET A 1 226 ? -8.773 -10.707 18.042 1.00 59.19 226 MET A C 1
ATOM 1703 O O . MET A 1 226 ? -9.404 -11.117 19.010 1.00 59.19 226 MET A O 1
ATOM 1707 N N . ASP A 1 227 ? -9.316 -10.572 16.829 1.00 59.44 227 ASP A N 1
ATOM 1708 C CA . ASP A 1 227 ? -10.731 -10.861 16.558 1.00 59.44 227 ASP A CA 1
ATOM 1709 C C . ASP A 1 227 ? -11.070 -12.340 16.820 1.00 59.44 227 ASP A C 1
ATOM 1711 O O . ASP A 1 227 ? -12.094 -12.643 17.418 1.00 59.44 227 ASP A O 1
ATOM 1715 N N . THR A 1 228 ? -10.180 -13.265 16.443 1.00 63.56 228 THR A N 1
ATOM 1716 C CA . THR A 1 228 ? -10.360 -14.711 16.680 1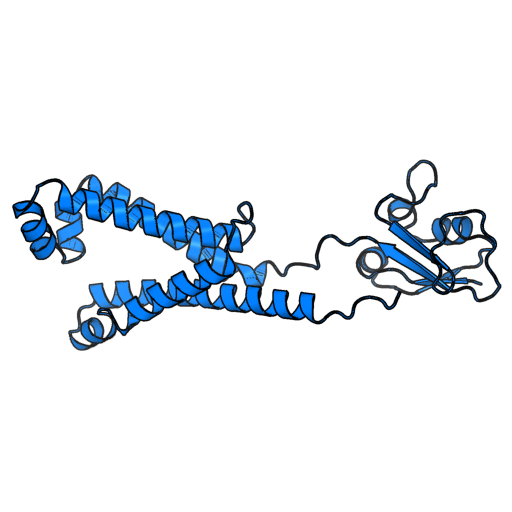.00 63.56 228 THR A CA 1
ATOM 1717 C C . THR A 1 228 ? -10.095 -15.155 18.119 1.00 63.56 228 THR A C 1
ATOM 1719 O O . THR A 1 228 ? -10.438 -16.275 18.474 1.00 63.56 228 THR A O 1
ATOM 1722 N N . ALA A 1 229 ? -9.432 -14.329 18.933 1.00 56.75 229 ALA A N 1
ATOM 1723 C CA . ALA A 1 229 ? -9.095 -14.654 20.323 1.00 56.75 229 ALA A CA 1
ATOM 1724 C C . ALA A 1 229 ? -10.153 -14.165 21.325 1.00 56.75 229 ALA A C 1
ATOM 1726 O O . ALA A 1 229 ? -9.989 -14.360 22.530 1.00 56.75 229 ALA A O 1
ATOM 1727 N N . ARG A 1 230 ? -11.218 -13.507 20.852 1.00 50.22 230 ARG A N 1
ATOM 1728 C CA . ARG A 1 230 ? -12.324 -13.077 21.703 1.00 50.22 230 ARG A CA 1
ATOM 1729 C C . ARG A 1 230 ? -13.211 -14.298 21.985 1.00 50.22 230 ARG A C 1
ATOM 1731 O O . ARG A 1 230 ? -13.707 -14.879 21.023 1.00 50.22 230 ARG A O 1
ATOM 1738 N N . PRO A 1 231 ? -13.384 -14.718 23.251 1.00 47.97 231 PRO A N 1
ATOM 1739 C CA . PRO A 1 231 ? -14.268 -15.831 23.565 1.00 47.97 231 PRO A CA 1
ATOM 1740 C C . PRO A 1 231 ? -15.697 -15.478 23.140 1.00 47.97 231 PRO A C 1
ATOM 1742 O O . PRO A 1 231 ? -16.159 -14.361 23.391 1.00 47.97 231 PRO A O 1
ATOM 1745 N N . GLU A 1 232 ? -16.358 -16.420 22.467 1.00 51.66 232 GLU A N 1
ATOM 1746 C CA . GLU A 1 232 ? -17.801 -16.376 22.216 1.00 51.66 232 GLU A CA 1
ATOM 1747 C C . GLU A 1 232 ? -18.511 -16.168 23.565 1.00 51.66 232 GLU A C 1
ATOM 1749 O O . GLU A 1 232 ? -18.144 -16.833 24.542 1.00 51.66 232 GLU A O 1
ATOM 1754 N N . PRO A 1 233 ? -19.470 -15.230 23.672 1.00 45.25 233 PRO A N 1
ATOM 1755 C CA . PRO A 1 233 ? -20.271 -15.118 24.879 1.00 45.25 233 PRO A CA 1
ATOM 1756 C C . PRO A 1 233 ? -20.977 -16.459 25.089 1.00 45.25 233 PRO A C 1
ATOM 1758 O O . PRO A 1 233 ? -21.686 -16.929 24.203 1.00 45.25 233 PRO A O 1
ATOM 1761 N N . SER A 1 234 ? -20.720 -17.090 26.236 1.00 49.88 234 SER A N 1
ATOM 1762 C CA . SER A 1 234 ? -21.396 -18.315 26.655 1.00 49.88 234 SER A CA 1
ATOM 1763 C C . SER A 1 234 ? -22.903 -18.084 26.585 1.00 49.88 234 SER A C 1
ATOM 1765 O O . SER A 1 234 ? -23.418 -17.233 27.312 1.00 49.88 234 SER A O 1
ATOM 1767 N N . SER A 1 235 ? -23.546 -18.788 25.653 1.00 48.72 235 SER A N 1
ATOM 1768 C CA . SER A 1 235 ? -24.997 -18.887 25.492 1.00 48.72 235 SER A CA 1
ATOM 1769 C C . SER A 1 235 ? -25.664 -19.466 26.726 1.00 48.72 235 SER A C 1
ATOM 1771 O O . SER A 1 235 ? -25.078 -20.441 27.256 1.00 48.72 235 SER A O 1
#

Foldseek 3Di:
DEKEAADQVLCVVVVNDGIDDDDDFWQLRVLVPDPSSCVQAPPVSAGDPQKWKAWPRHTDRDRRHTHDDHIYIYIDGNDPDDDDPLVLLPLLLVLLVLLVVVLVVLVVCLVVVCVVCVVLVNNVVLVVQVVVPVCRSVVVSVVVSVVSNVSSVLSCLLSVVDPNDPPSLVVLVVLLVVLLCCLPVVCVVVCVVVVPPSSVVVSVVSNSSSVSSVSSSVVVVVVVVVVVPDDDPDD